Protein AF-0000000082428316 (afdb_homodimer)

Solvent-accessible surface area (backbone atoms only — not comparable to full-atom values): 15654 Å² total; per-residue (Å²): 113,66,74,64,50,52,66,64,63,60,70,62,64,69,67,60,74,70,61,58,66,70,67,49,53,67,68,61,50,40,54,57,51,67,74,40,45,42,55,60,52,31,46,46,50,27,50,50,19,48,50,50,25,50,52,57,46,36,68,86,72,33,32,33,29,35,69,80,59,86,64,95,40,93,56,48,22,61,40,62,67,62,41,59,70,68,49,51,47,53,35,36,36,36,39,54,78,91,60,89,78,82,77,74,90,76,80,80,89,58,60,64,44,79,40,71,57,83,75,67,88,62,56,76,68,84,67,66,81,110,113,68,74,66,50,52,67,69,64,58,76,65,65,70,68,59,74,69,60,57,66,68,65,48,54,67,69,60,50,40,54,56,49,67,73,40,45,42,55,59,52,32,47,47,49,26,50,51,19,49,49,51,26,50,52,57,46,36,70,87,72,34,32,32,29,36,70,80,58,84,64,94,42,93,55,50,22,62,39,61,67,60,38,58,70,69,49,53,47,55,34,38,36,35,40,55,78,90,61,89,78,81,78,76,90,77,80,80,92,57,60,63,45,77,40,71,57,84,76,67,87,61,57,76,67,85,65,66,80,112

Sequence (260 aa):
MELEEERKRGKLRRKPCSAAISNLDDGTLMHIFSFLSPIPDRYNTALVCDRWRYLACHPRLWLRVDRSLKESEAGVFPNIDSAVAAARPGDTILIAAGGMHLASNIQIKKPLCLIGGAHWNYCPPANWQTMELEEERKRGKLRRKPCSAAISNLDDGTLMHIFSFLSPIPDRYNTALVCDRWRYLACHPRLWLRVDRSLKESEAGVFPNIDSAVAAARPGDTILIAAGGMHLASNIQIKKPLCLIGGAHWNYCPPANWQT

Organism: Cannabis sativa (NCBI:txid3483)

Nearest PDB structures (foldseek):
  3vsv-assembly1_C  TM=5.496E-01  e=2.507E+00  Thermoanaerobacterium saccharolyticum JW/SL-YS485
  3vsv-assembly1_C  TM=5.499E-01  e=2.661E+00  Thermoanaerobacterium saccharolyticum JW/SL-YS485

InterPro domains:
  IPR001810 F-box domain [PF12937] (29-67)
  IPR011050 Pectin lyase fold/virulence factor [SSF51126] (73-116)
  IPR036047 F-box-like domain superfamily [SSF81383] (8-68)
  IPR045140 SHC SH2 domain-binding protein 1-like [PTHR14695] (55-117)

pLDDT: mean 78.02, std 21.0, range [28.39, 96.44]

Radius of gyration: 25.33 Å; Cα contacts (8 Å, |Δi|>4): 299; chains: 2; bounding box: 59×75×46 Å

Secondary structure (DSSP, 8-state):
-HHHHHHHHH------HHHHHHTS-HHHHHHHHTTS-IIIIIHHHHHHHHHHHHHHT-GGGSEEE-TT--S--TTEESSHHHHHHHPPTT-EEEE-SSS-----S----S--EEEETT-------SGGG-/-HHHHHHHHH------HHHHHHTS-HHHHHHHHTTS-IIIIIHHHHHHHHHHHHHHT-GGGSEEE-TT--S--TTEESSHHHHHHHPPTT-EEEE-SSS-----S----S--EEEESS-------SGGG-

Foldseek 3Di:
DVVVVVVVVPPPVPPPPVVVLVPDDPVVNVVVLVPDDVPPGNVVVVVVVVVVLPVVQFCVQAAEADLVDPDDDVRYHNAPQVNLVPDDAPHEYEYEPDDDHDDDPRDRPHHYHYDYDPPGPDSDPPPPVD/DVVVVCVVVPCPVPPPPVVVLVPDDPVVNVVVLVPDDVPPGNVVVVVVVVVVLPVVQFCVQAAEADLVDPDDDVRYHNAPQVNLVPDDAPHEYEYEPDDDHDDDPRDRPHHYHYDYDPPGPDSDPPPPVD

Structure (mmCIF, N/CA/C/O backbone):
data_AF-0000000082428316-model_v1
#
loop_
_entity.id
_entity.type
_entity.pdbx_description
1 polymer 'F-box domain-containing protein'
#
loop_
_atom_site.group_PDB
_atom_site.id
_atom_site.type_symbol
_atom_site.label_atom_id
_atom_site.label_alt_id
_atom_site.label_comp_id
_atom_site.label_asym_id
_atom_site.label_entity_id
_atom_site.label_seq_id
_atom_site.pdbx_PDB_ins_code
_atom_site.Cartn_x
_atom_site.Cartn_y
_atom_site.Cartn_z
_atom_site.occupancy
_atom_site.B_iso_or_equiv
_atom_site.auth_seq_id
_atom_site.auth_comp_id
_atom_site.auth_asym_id
_atom_site.auth_atom_id
_atom_site.pdbx_PDB_model_num
ATOM 1 N N . MET A 1 1 ? 37.656 -24.953 17.75 1 44.38 1 MET A N 1
ATOM 2 C CA . MET A 1 1 ? 37.188 -23.828 18.562 1 44.38 1 MET A CA 1
ATOM 3 C C . MET A 1 1 ? 37.219 -22.531 17.75 1 44.38 1 MET A C 1
ATOM 5 O O . MET A 1 1 ? 36.406 -21.641 17.984 1 44.38 1 MET A O 1
ATOM 9 N N . GLU A 1 2 ? 38.312 -22.344 17.047 1 46.31 2 GLU A N 1
ATOM 10 C CA . GLU A 1 2 ? 38.5 -21.109 16.312 1 46.31 2 GLU A CA 1
ATOM 11 C C . GLU A 1 2 ? 37.5 -20.984 15.164 1 46.31 2 GLU A C 1
ATOM 13 O O . GLU A 1 2 ? 37.031 -19.891 14.867 1 46.31 2 GLU A O 1
ATOM 18 N N . LEU A 1 3 ? 37.406 -22.062 14.211 1 46.25 3 LEU A N 1
ATOM 19 C CA . LEU A 1 3 ? 36.469 -22.047 13.086 1 46.25 3 LEU A CA 1
ATOM 20 C C . LEU A 1 3 ? 35.062 -21.797 13.547 1 46.25 3 LEU A C 1
ATOM 22 O O . LEU A 1 3 ? 34.219 -21.281 12.789 1 46.25 3 LEU A O 1
ATOM 26 N N . GLU A 1 4 ? 34.594 -22.422 14.703 1 44.12 4 GLU A N 1
ATOM 27 C CA . GLU A 1 4 ? 33.281 -22.172 15.227 1 44.12 4 GLU A CA 1
ATOM 28 C C . GLU A 1 4 ? 33.062 -20.688 15.516 1 44.12 4 GLU A C 1
ATOM 30 O O . GLU A 1 4 ? 31.922 -20.203 15.523 1 44.12 4 GLU A O 1
ATOM 35 N N . GLU A 1 5 ? 34.094 -20.031 16.125 1 40.75 5 GLU A N 1
ATOM 36 C CA . GLU A 1 5 ? 33.969 -18.625 16.5 1 40.75 5 GLU A CA 1
ATOM 37 C C . GLU A 1 5 ? 33.781 -17.75 15.273 1 40.75 5 GLU A C 1
ATOM 39 O O . GLU A 1 5 ? 33.125 -16.703 15.359 1 40.75 5 GLU A O 1
ATOM 44 N N . GLU A 1 6 ? 34.531 -17.984 14.141 1 39.81 6 GLU A N 1
ATOM 45 C CA . GLU A 1 6 ? 34.406 -17.125 12.977 1 39.81 6 GLU A CA 1
ATOM 46 C C . GLU A 1 6 ? 33 -17.172 12.398 1 39.81 6 GLU A C 1
ATOM 48 O O . GLU A 1 6 ? 32.594 -16.281 11.648 1 39.81 6 GLU A O 1
ATOM 53 N N . ARG A 1 7 ? 32.25 -18.391 12.289 1 32.84 7 ARG A N 1
ATOM 54 C CA . ARG A 1 7 ? 30.891 -18.422 11.789 1 32.84 7 ARG A CA 1
ATOM 55 C C . ARG A 1 7 ? 29.969 -17.578 12.648 1 32.84 7 ARG A C 1
ATOM 57 O O . ARG A 1 7 ? 28.797 -17.359 12.312 1 32.84 7 ARG A O 1
ATOM 64 N N . LYS A 1 8 ? 30.219 -17.453 13.969 1 36.78 8 LYS A N 1
ATOM 65 C CA . LYS A 1 8 ? 29.406 -16.578 14.82 1 36.78 8 LYS A CA 1
ATOM 66 C C . LYS A 1 8 ? 29.609 -15.117 14.461 1 36.78 8 LYS A C 1
ATOM 68 O O . LYS A 1 8 ? 28.75 -14.273 14.766 1 36.78 8 LYS A O 1
ATOM 73 N N . ARG A 1 9 ? 30.859 -14.672 14.297 1 34.34 9 ARG A N 1
ATOM 74 C CA . ARG A 1 9 ? 31.078 -13.258 14.016 1 34.34 9 ARG A CA 1
ATOM 75 C C . ARG A 1 9 ? 30.547 -12.883 12.641 1 34.34 9 ARG A C 1
ATOM 77 O O . ARG A 1 9 ? 30.578 -11.711 12.258 1 34.34 9 ARG A O 1
ATOM 84 N N . GLY A 1 10 ? 30.797 -13.688 11.648 1 29.97 10 GLY A N 1
ATOM 85 C CA . GLY A 1 10 ? 30.547 -13.352 10.258 1 29.97 10 GLY A CA 1
ATOM 86 C C . GLY A 1 10 ? 29.125 -12.867 10.008 1 29.97 10 GLY A C 1
ATOM 87 O O . GLY A 1 10 ? 28.906 -11.969 9.195 1 29.97 10 GLY A O 1
ATOM 88 N N . LYS A 1 11 ? 28.109 -13.773 10.07 1 33.81 11 LYS A N 1
ATOM 89 C CA . LYS A 1 11 ? 26.797 -13.414 9.547 1 33.81 11 LYS A CA 1
ATOM 90 C C . LYS A 1 11 ? 26.141 -12.336 10.406 1 33.81 11 LYS A C 1
ATOM 92 O O . LYS A 1 11 ? 25.391 -12.641 11.336 1 33.81 11 LYS A O 1
ATOM 97 N N . LEU A 1 12 ? 26.875 -11.648 11.156 1 35.53 12 LEU A N 1
ATOM 98 C CA . LEU A 1 12 ? 26.188 -10.469 11.664 1 35.53 12 LEU A CA 1
ATOM 99 C C . LEU A 1 12 ? 25.391 -9.789 10.562 1 35.53 12 LEU A C 1
ATOM 101 O O . LEU A 1 12 ? 25.953 -9.07 9.734 1 35.53 12 LEU A O 1
ATOM 105 N N . ARG A 1 13 ? 24.531 -10.586 9.781 1 34.84 13 ARG A N 1
ATOM 106 C CA . ARG A 1 13 ? 23.562 -10.078 8.828 1 34.84 13 ARG A CA 1
ATOM 107 C C . ARG A 1 13 ? 23.016 -8.719 9.266 1 34.84 13 ARG A C 1
ATOM 109 O O . ARG A 1 13 ? 22.344 -8.609 10.281 1 34.84 13 ARG A O 1
ATOM 116 N N . ARG A 1 14 ? 23.719 -7.707 9.188 1 36.09 14 ARG A N 1
ATOM 117 C CA . ARG A 1 14 ? 23.094 -6.387 9.273 1 36.09 14 ARG A CA 1
ATOM 118 C C . ARG A 1 14 ? 21.641 -6.441 8.852 1 36.09 14 ARG A C 1
ATOM 120 O O . ARG A 1 14 ? 21.312 -6.887 7.75 1 36.09 14 ARG A O 1
ATOM 127 N N . LYS A 1 15 ? 20.797 -6.824 9.812 1 43.5 15 LYS A N 1
ATOM 128 C CA . LYS A 1 15 ? 19.359 -6.766 9.555 1 43.5 15 LYS A CA 1
ATOM 129 C C . LYS A 1 15 ? 19.031 -5.668 8.555 1 43.5 15 LYS A C 1
ATOM 131 O O . LYS A 1 15 ? 19.422 -4.516 8.734 1 43.5 15 LYS A O 1
ATOM 136 N N . PRO A 1 16 ? 18.797 -6.039 7.359 1 49.75 16 PRO A N 1
ATOM 137 C CA . PRO A 1 16 ? 18.516 -4.984 6.387 1 49.75 16 PRO A CA 1
ATOM 138 C C . PRO A 1 16 ? 17.766 -3.803 7.004 1 49.75 16 PRO A C 1
ATOM 140 O O . PRO A 1 16 ? 17 -3.98 7.953 1 49.75 16 PRO A O 1
ATOM 143 N N . CYS A 1 17 ? 18.375 -2.641 7.062 1 48.97 17 CYS A N 1
ATOM 144 C CA . CYS A 1 17 ? 17.828 -1.356 7.484 1 48.97 17 CYS A CA 1
ATOM 145 C C . CYS A 1 17 ? 16.328 -1.308 7.27 1 48.97 17 CYS A C 1
ATOM 147 O O . CYS A 1 17 ? 15.609 -0.649 8.023 1 48.97 17 CYS A O 1
ATOM 149 N N . SER A 1 18 ? 15.766 -2.004 6.25 1 55.84 18 SER A N 1
ATOM 150 C CA . SER A 1 18 ? 14.352 -1.893 5.895 1 55.84 18 SER A CA 1
ATOM 151 C C . SER A 1 18 ? 13.461 -2.504 6.969 1 55.84 18 SER A C 1
ATOM 153 O O . SER A 1 18 ? 12.375 -1.995 7.246 1 55.84 18 SER A O 1
ATOM 155 N N . ALA A 1 19 ? 13.93 -3.607 7.715 1 58.88 19 ALA A N 1
ATOM 156 C CA . ALA A 1 19 ? 13.164 -4.289 8.758 1 58.88 19 ALA A CA 1
ATOM 157 C C . ALA A 1 19 ? 12.969 -3.385 9.969 1 58.88 19 ALA A C 1
ATOM 159 O O . ALA A 1 19 ? 11.938 -3.461 10.648 1 58.88 19 ALA A O 1
ATOM 160 N N . ALA A 1 20 ? 13.797 -2.525 10.156 1 69.38 20 ALA A N 1
ATOM 161 C CA . ALA A 1 20 ? 13.734 -1.712 11.367 1 69.38 20 ALA A CA 1
ATOM 162 C C . ALA A 1 20 ? 12.586 -0.71 11.297 1 69.38 20 ALA A C 1
ATOM 164 O O . ALA A 1 20 ? 11.867 -0.519 12.281 1 69.38 20 ALA A O 1
ATOM 165 N N . ILE A 1 21 ? 12.344 -0.157 10.062 1 77.25 21 ILE A N 1
ATOM 166 C CA . ILE A 1 21 ? 11.305 0.862 9.961 1 77.25 21 ILE A CA 1
ATOM 167 C C . ILE A 1 21 ? 9.93 0.214 10.109 1 77.25 21 ILE A C 1
ATOM 169 O O . ILE A 1 21 ? 8.992 0.834 10.625 1 77.25 21 ILE A O 1
ATOM 173 N N . SER A 1 22 ? 9.93 -1.059 9.758 1 79.75 22 SER A N 1
ATOM 174 C CA . SER A 1 22 ? 8.656 -1.766 9.828 1 79.75 22 SER A CA 1
ATOM 175 C C . SER A 1 22 ? 8.305 -2.139 11.266 1 79.75 22 SER A C 1
ATOM 177 O O . SER A 1 22 ? 7.16 -2.48 11.555 1 79.75 22 SER A O 1
ATOM 179 N N . ASN A 1 23 ? 9.289 -2.068 12.055 1 87.19 23 ASN A N 1
ATOM 180 C CA . ASN A 1 23 ? 9.055 -2.414 13.445 1 87.19 23 ASN A CA 1
ATOM 181 C C . ASN A 1 23 ? 8.617 -1.199 14.266 1 87.19 23 ASN A C 1
ATOM 183 O O . ASN A 1 23 ? 8.258 -1.328 15.43 1 87.19 23 ASN A O 1
ATOM 187 N N . LEU A 1 24 ? 8.609 -0.125 13.695 1 92.56 24 LEU A N 1
ATOM 188 C CA . LEU A 1 24 ? 8.172 1.087 14.383 1 92.56 24 LEU A CA 1
ATOM 189 C C . LEU A 1 24 ? 6.668 1.063 14.633 1 92.56 24 LEU A C 1
ATOM 191 O O . LEU A 1 24 ? 5.914 0.51 13.828 1 92.56 24 LEU A O 1
ATOM 195 N N . ASP A 1 25 ? 6.285 1.667 15.75 1 95.5 25 ASP A N 1
ATOM 196 C CA . ASP A 1 25 ? 4.844 1.797 15.961 1 95.5 25 ASP A CA 1
ATOM 197 C C . ASP A 1 25 ? 4.25 2.85 15.031 1 95.5 25 ASP A C 1
ATOM 199 O O . ASP A 1 25 ? 4.977 3.672 14.469 1 95.5 25 ASP A O 1
ATOM 203 N N . ASP A 1 26 ? 3.045 2.842 14.906 1 95.5 26 ASP A N 1
ATOM 204 C CA . ASP A 1 26 ? 2.34 3.709 13.961 1 95.5 26 ASP A CA 1
ATOM 205 C C . ASP A 1 26 ? 2.572 5.184 14.297 1 95.5 26 ASP A C 1
ATOM 207 O O . ASP A 1 26 ? 2.732 6.008 13.398 1 95.5 26 ASP A O 1
ATOM 211 N N . GLY A 1 27 ? 2.506 5.492 15.555 1 96.25 27 GLY A N 1
ATOM 212 C CA . GLY A 1 27 ? 2.729 6.871 15.961 1 96.25 27 GLY A CA 1
ATOM 213 C C . GLY A 1 27 ? 4.07 7.418 15.516 1 96.25 27 GLY A C 1
ATOM 214 O O . GLY A 1 27 ? 4.145 8.523 14.984 1 96.25 27 GLY A O 1
ATOM 215 N N . THR A 1 28 ? 5.098 6.66 15.766 1 96.44 28 THR A N 1
ATOM 216 C CA . THR A 1 28 ? 6.441 7.062 15.367 1 96.44 28 THR A CA 1
ATOM 217 C C . THR A 1 28 ? 6.547 7.176 13.844 1 96.44 28 THR A C 1
ATOM 219 O O . THR A 1 28 ? 7.113 8.141 13.328 1 96.44 28 THR A O 1
ATOM 222 N N . LEU A 1 29 ? 6.004 6.223 13.133 1 95.5 29 LEU A N 1
ATOM 223 C CA . LEU A 1 29 ? 6.039 6.266 11.672 1 95.5 29 LEU A CA 1
ATOM 224 C C . LEU A 1 29 ? 5.277 7.477 11.148 1 95.5 29 LEU A C 1
ATOM 226 O O . LEU A 1 29 ? 5.734 8.148 10.219 1 95.5 29 LEU A O 1
ATOM 230 N N . MET A 1 30 ? 4.16 7.758 11.727 1 95.06 30 MET A N 1
ATOM 231 C CA . MET A 1 30 ? 3.398 8.938 11.336 1 95.06 30 MET A CA 1
ATOM 232 C C . MET A 1 30 ? 4.199 10.211 11.586 1 95.06 30 MET A C 1
ATOM 234 O O . MET A 1 30 ? 4.152 11.148 10.781 1 95.06 30 MET A O 1
ATOM 238 N N . HIS A 1 31 ? 4.863 10.195 12.734 1 95.62 31 HIS A N 1
ATOM 239 C CA . HIS A 1 31 ? 5.719 11.336 13.031 1 95.62 31 HIS A CA 1
ATOM 240 C C . HIS A 1 31 ? 6.785 11.523 11.961 1 95.62 31 HIS A C 1
ATOM 242 O O . HIS A 1 31 ? 7.02 12.641 11.5 1 95.62 31 HIS A O 1
ATOM 248 N N . ILE A 1 32 ? 7.344 10.5 11.562 1 95.94 32 ILE A N 1
ATOM 249 C CA . ILE A 1 32 ? 8.32 10.57 10.477 1 95.94 32 ILE A CA 1
ATOM 250 C C . ILE A 1 32 ? 7.656 11.094 9.211 1 95.94 32 ILE A C 1
ATOM 252 O O . ILE A 1 32 ? 8.188 11.977 8.539 1 95.94 32 ILE A O 1
ATOM 256 N N . PHE A 1 33 ? 6.488 10.641 8.867 1 95.69 33 PHE A N 1
ATOM 257 C CA . PHE A 1 33 ? 5.785 11.062 7.66 1 95.69 33 PHE A CA 1
ATOM 258 C C . PHE A 1 33 ? 5.422 12.539 7.727 1 95.69 33 PHE A C 1
ATOM 260 O O . PHE A 1 33 ? 5.332 13.203 6.691 1 95.69 33 PHE A O 1
ATOM 267 N N . SER A 1 34 ? 5.262 13.039 8.93 1 94.94 34 SER A N 1
ATOM 268 C CA . SER A 1 34 ? 4.875 14.438 9.086 1 94.94 34 SER A CA 1
ATOM 269 C C . SER A 1 34 ? 5.984 15.375 8.617 1 94.94 34 SER A C 1
ATOM 271 O O . SER A 1 34 ? 5.742 16.547 8.367 1 94.94 34 SER A O 1
ATOM 273 N N . PHE A 1 35 ? 7.258 14.828 8.445 1 95.12 35 PHE A N 1
ATOM 274 C CA . PHE A 1 35 ? 8.375 15.641 7.98 1 95.12 35 PHE A CA 1
ATOM 275 C C . PHE A 1 35 ? 8.484 15.594 6.461 1 95.12 35 PHE A C 1
ATOM 277 O O . PHE A 1 35 ? 9.258 16.344 5.867 1 95.12 35 PHE A O 1
ATOM 284 N N . LEU A 1 36 ? 7.738 14.75 5.855 1 95.75 36 LEU A N 1
ATOM 285 C CA . LEU A 1 36 ? 7.77 14.656 4.402 1 95.75 36 LEU A CA 1
ATOM 286 C C . LEU A 1 36 ? 6.82 15.672 3.773 1 95.75 36 LEU A C 1
ATOM 288 O O . LEU A 1 36 ? 5.723 15.906 4.289 1 95.75 36 LEU A O 1
ATOM 292 N N . SER A 1 37 ? 7.266 16.203 2.705 1 96 37 SER A N 1
ATOM 293 C CA . SER A 1 37 ? 6.332 17.031 1.955 1 96 37 SER A CA 1
ATOM 294 C C . SER A 1 37 ? 5.141 16.219 1.461 1 96 37 SER A C 1
ATOM 296 O O . SER A 1 37 ? 5.297 15.086 1.019 1 96 37 SER A O 1
ATOM 298 N N . PRO A 1 38 ? 3.953 16.797 1.587 1 95.31 38 PRO A N 1
ATOM 299 C CA . PRO A 1 38 ? 2.795 16.062 1.075 1 95.31 38 PRO A CA 1
ATOM 300 C C . PRO A 1 38 ? 2.947 15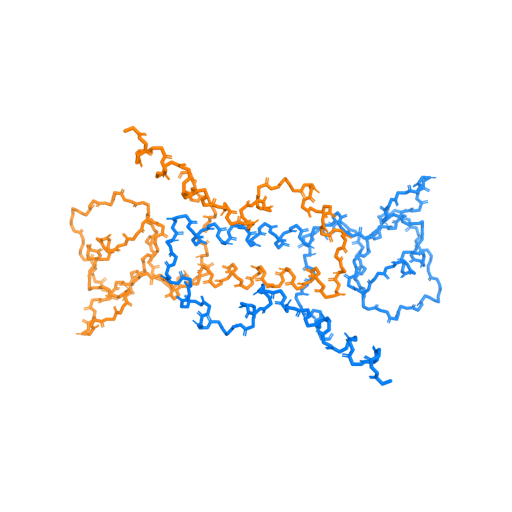.664 -0.393 1 95.31 38 PRO A C 1
ATOM 302 O O . PRO A 1 38 ? 2.752 14.492 -0.745 1 95.31 38 PRO A O 1
ATOM 305 N N . ILE A 1 39 ? 3.275 16.703 -1.168 1 93.44 39 ILE A N 1
ATOM 306 C CA . ILE A 1 39 ? 3.74 16.422 -2.523 1 93.44 39 ILE A CA 1
ATOM 307 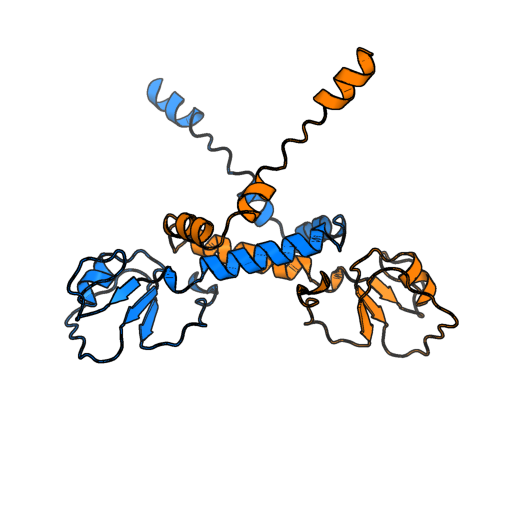C C . ILE A 1 39 ? 5.164 16.953 -2.697 1 93.44 39 ILE A C 1
ATOM 309 O O . ILE A 1 39 ? 5.445 18.109 -2.381 1 93.44 39 ILE A O 1
ATOM 313 N N . PRO A 1 40 ? 6.035 16.109 -3.156 1 93.75 40 PRO A N 1
ATOM 314 C CA . PRO A 1 40 ? 5.848 14.797 -3.785 1 93.75 40 PRO A CA 1
ATOM 315 C C . PRO A 1 40 ? 6.109 13.641 -2.824 1 93.75 40 PRO A C 1
ATOM 317 O O . PRO A 1 40 ? 5.703 12.508 -3.09 1 93.75 40 PRO A O 1
ATOM 320 N N . ASP A 1 41 ? 6.695 13.945 -1.765 1 94.12 41 ASP A N 1
ATOM 321 C CA . ASP A 1 41 ? 7.348 12.859 -1.036 1 94.12 41 ASP A CA 1
ATOM 322 C C . ASP A 1 41 ? 6.316 11.914 -0.427 1 94.12 41 ASP A C 1
ATOM 324 O O . ASP A 1 41 ? 6.383 10.703 -0.629 1 94.12 41 ASP A O 1
ATOM 328 N N . ARG A 1 42 ? 5.367 12.43 0.289 1 95.44 42 ARG A N 1
ATOM 329 C CA . ARG A 1 42 ? 4.387 11.578 0.954 1 95.44 42 ARG A CA 1
ATOM 330 C C . ARG A 1 42 ? 3.457 10.922 -0.06 1 95.44 42 ARG A C 1
ATOM 332 O O . ARG A 1 42 ? 3.109 9.742 0.082 1 95.44 42 ARG A O 1
ATOM 339 N N . TYR A 1 43 ? 3.186 11.758 -1.004 1 92.25 43 TYR A N 1
ATOM 340 C CA . TYR A 1 43 ? 2.369 11.234 -2.096 1 92.25 43 TYR A CA 1
ATOM 341 C C . TYR A 1 43 ? 3.064 10.07 -2.787 1 92.25 43 TYR A C 1
ATOM 343 O O . TYR A 1 43 ? 2.453 9.023 -3.02 1 92.25 43 TYR A O 1
ATOM 351 N N . ASN A 1 44 ? 4.262 10.227 -3.059 1 92.69 44 ASN A N 1
ATOM 352 C CA . ASN A 1 44 ? 5.016 9.18 -3.74 1 92.69 44 ASN A CA 1
ATOM 353 C C . ASN A 1 44 ? 5.145 7.93 -2.879 1 92.69 44 ASN A C 1
ATOM 355 O O . ASN A 1 44 ? 5.105 6.809 -3.391 1 92.69 44 ASN A O 1
ATOM 359 N N . THR A 1 45 ? 5.324 8.109 -1.646 1 93.44 45 THR A N 1
ATOM 360 C CA . THR A 1 45 ? 5.387 6.965 -0.746 1 93.44 45 THR A CA 1
ATOM 361 C C . THR A 1 45 ? 4.102 6.145 -0.828 1 93.44 45 THR A C 1
ATOM 363 O O . THR A 1 45 ? 4.148 4.918 -0.955 1 93.44 45 THR A O 1
ATOM 366 N N . ALA A 1 46 ? 2.996 6.82 -0.825 1 93.81 46 ALA A N 1
ATOM 367 C CA . ALA A 1 46 ? 1.705 6.145 -0.914 1 93.81 46 ALA A CA 1
ATOM 368 C C . ALA A 1 46 ? 1.539 5.453 -2.264 1 93.81 46 ALA A C 1
ATOM 370 O O . ALA A 1 46 ? 1.079 4.312 -2.332 1 93.81 46 ALA A O 1
ATOM 371 N N . LEU A 1 47 ? 1.993 6.145 -3.242 1 92.94 47 LEU A N 1
ATOM 372 C CA . LEU A 1 47 ? 1.853 5.617 -4.594 1 92.94 47 LEU A CA 1
ATOM 373 C C . LEU A 1 47 ? 2.717 4.375 -4.785 1 92.94 47 LEU A C 1
ATOM 375 O O . LEU A 1 47 ? 2.262 3.379 -5.355 1 92.94 47 LEU A O 1
ATOM 379 N N . VAL A 1 48 ? 3.861 4.5 -4.371 1 94.62 48 VAL A N 1
ATOM 380 C CA . VAL A 1 48 ? 4.773 3.369 -4.496 1 94.62 48 VAL A CA 1
ATOM 381 C C . VAL A 1 48 ? 4.242 2.184 -3.693 1 94.62 48 VAL A C 1
ATOM 383 O O . VAL A 1 48 ? 4.215 1.054 -4.188 1 94.62 48 VAL A O 1
ATOM 386 N N . CYS A 1 49 ? 3.838 2.426 -2.457 1 93.88 49 CYS A N 1
ATOM 387 C CA . CYS A 1 49 ? 3.322 1.346 -1.623 1 93.88 49 CYS A CA 1
ATOM 388 C C . CYS A 1 49 ? 2.064 0.738 -2.232 1 93.88 49 CYS A C 1
ATOM 390 O O . CYS A 1 49 ? 1.852 -0.473 -2.148 1 93.88 49 CYS A O 1
ATOM 392 N N . ASP A 1 50 ? 1.285 1.54 -2.836 1 94.19 50 ASP A N 1
ATOM 393 C CA . ASP A 1 50 ? 0.106 1.03 -3.531 1 94.19 50 ASP A CA 1
ATOM 394 C C . ASP A 1 50 ? 0.502 0.085 -4.664 1 94.19 50 ASP A C 1
ATOM 396 O O . ASP A 1 50 ? -0.045 -1.014 -4.781 1 94.19 50 ASP A O 1
ATOM 400 N N . ARG A 1 51 ? 1.41 0.512 -5.414 1 94.12 51 ARG A N 1
ATOM 401 C CA . ARG A 1 51 ? 1.867 -0.272 -6.559 1 94.12 51 ARG A CA 1
ATOM 402 C C . ARG A 1 51 ? 2.506 -1.58 -6.105 1 94.12 51 ARG A C 1
ATOM 404 O O . ARG A 1 51 ? 2.215 -2.643 -6.652 1 94.12 51 ARG A O 1
ATOM 411 N N . TRP A 1 52 ? 3.373 -1.487 -5.129 1 95.12 52 TRP A N 1
ATOM 412 C CA . TRP A 1 52 ? 4.059 -2.676 -4.629 1 95.12 52 TRP A CA 1
ATOM 413 C C . TRP A 1 52 ? 3.061 -3.672 -4.043 1 95.12 52 TRP A C 1
ATOM 415 O O . TRP A 1 52 ? 3.172 -4.879 -4.273 1 95.12 52 TRP A O 1
ATOM 425 N N . ARG A 1 53 ? 2.186 -3.178 -3.314 1 93.94 53 ARG A N 1
ATOM 426 C CA . ARG A 1 53 ? 1.162 -4.059 -2.76 1 93.94 53 ARG A CA 1
ATOM 427 C C . ARG A 1 53 ? 0.362 -4.734 -3.867 1 93.94 53 ARG A C 1
ATOM 429 O O . ARG A 1 53 ? 0.121 -5.945 -3.814 1 93.94 53 ARG A O 1
ATOM 436 N N . TYR A 1 54 ? -0.023 -3.98 -4.832 1 94 54 TYR A N 1
ATOM 437 C CA . TYR A 1 54 ? -0.786 -4.492 -5.969 1 94 54 TYR A CA 1
ATOM 438 C C . TYR A 1 54 ? -0.024 -5.602 -6.684 1 94 54 TYR A C 1
ATOM 440 O O . TYR A 1 54 ? -0.57 -6.676 -6.934 1 94 54 TYR A O 1
ATOM 448 N N . LEU A 1 55 ? 1.206 -5.332 -6.953 1 95.19 55 LEU A N 1
ATOM 449 C CA . LEU A 1 55 ? 1.996 -6.266 -7.746 1 95.19 55 LEU A CA 1
ATOM 450 C C . LEU A 1 55 ? 2.369 -7.496 -6.926 1 95.19 55 LEU A C 1
ATOM 452 O O . LEU A 1 55 ? 2.463 -8.602 -7.461 1 95.19 55 LEU A O 1
ATOM 456 N N . ALA A 1 56 ? 2.576 -7.316 -5.633 1 95.12 56 ALA A N 1
ATOM 457 C CA . ALA A 1 56 ? 2.895 -8.445 -4.754 1 95.12 56 ALA A CA 1
ATOM 458 C C . ALA A 1 56 ? 1.72 -9.414 -4.66 1 95.12 56 ALA A C 1
ATOM 460 O O . ALA A 1 56 ? 1.904 -10.594 -4.363 1 95.12 56 ALA A O 1
ATOM 461 N N . CYS A 1 57 ? 0.578 -8.93 -4.965 1 94.12 57 CYS A N 1
ATOM 462 C CA . CYS A 1 57 ? -0.624 -9.75 -4.848 1 94.12 57 CYS A CA 1
ATOM 463 C C . CYS A 1 57 ? -1.178 -10.102 -6.223 1 94.12 57 CYS A C 1
ATOM 465 O O . CYS A 1 57 ? -2.287 -10.633 -6.332 1 94.12 57 CYS A O 1
ATOM 467 N N . HIS A 1 58 ? -0.507 -9.844 -7.188 1 93.75 58 HIS A N 1
ATOM 468 C CA . HIS A 1 58 ? -1.025 -9.984 -8.547 1 93.75 58 HIS A CA 1
ATOM 469 C C . HIS A 1 58 ? -1.265 -11.445 -8.898 1 93.75 58 HIS A C 1
ATOM 471 O O . HIS A 1 58 ? -0.428 -12.305 -8.602 1 93.75 58 HIS A O 1
ATOM 477 N N . PRO A 1 59 ? -2.281 -11.766 -9.672 1 93.06 59 PRO A N 1
ATOM 478 C CA . PRO A 1 59 ? -2.648 -13.141 -10.008 1 93.06 59 PRO A CA 1
ATOM 479 C C . PRO A 1 59 ? -1.623 -13.828 -10.906 1 93.06 59 PRO A C 1
ATOM 481 O O . PRO A 1 59 ? -1.586 -15.055 -10.984 1 93.06 59 PRO A O 1
ATOM 484 N N . ARG A 1 60 ? -0.874 -13.023 -11.547 1 92.62 60 ARG A N 1
ATOM 485 C CA . ARG A 1 60 ? 0.165 -13.602 -12.391 1 92.62 60 ARG A CA 1
ATOM 486 C C . ARG A 1 60 ? 1.17 -14.391 -11.555 1 92.62 60 ARG A C 1
ATOM 488 O O . ARG A 1 60 ? 1.92 -15.211 -12.086 1 92.62 60 ARG A O 1
ATOM 495 N N . LEU A 1 61 ? 1.133 -14.164 -10.297 1 94.38 61 LEU A N 1
ATOM 496 C CA . LEU A 1 61 ? 2.053 -14.867 -9.414 1 94.38 61 LEU A CA 1
ATOM 497 C C . LEU A 1 61 ? 1.416 -16.141 -8.859 1 94.38 61 LEU A C 1
ATOM 499 O O . LEU A 1 61 ? 2.068 -16.906 -8.156 1 94.38 61 LEU A O 1
ATOM 503 N N . TRP A 1 62 ? 0.231 -16.375 -9.203 1 93.56 62 TRP A N 1
ATOM 504 C CA . TRP A 1 62 ? -0.458 -17.578 -8.742 1 93.56 62 TRP A CA 1
ATOM 505 C C . TRP A 1 62 ? -0.051 -18.797 -9.57 1 93.56 62 TRP A C 1
ATOM 507 O O . TRP A 1 62 ? 0.341 -18.656 -10.727 1 93.56 62 TRP A O 1
ATOM 517 N N . LEU A 1 63 ? -0.186 -19.891 -8.938 1 94.06 63 LEU A N 1
ATOM 518 C CA . LEU A 1 63 ? -0.105 -21.156 -9.664 1 94.06 63 LEU A CA 1
ATOM 519 C C . LEU A 1 63 ? -1.428 -21.469 -10.359 1 94.06 63 LEU A C 1
ATOM 521 O O . LEU A 1 63 ? -2.48 -20.984 -9.945 1 94.06 63 LEU A O 1
ATOM 525 N N . ARG A 1 64 ? -1.283 -22.281 -11.461 1 92.44 64 ARG A N 1
ATOM 526 C CA . ARG A 1 64 ? -2.488 -22.609 -12.219 1 92.44 64 ARG A CA 1
ATOM 527 C C . ARG A 1 64 ? -2.555 -24.109 -12.516 1 92.44 64 ARG A C 1
ATOM 529 O O . ARG A 1 64 ? -1.527 -24.75 -12.758 1 92.44 64 ARG A O 1
ATOM 536 N N . VAL A 1 65 ? -3.727 -24.609 -12.422 1 91.69 65 VAL A N 1
ATOM 537 C CA . VAL A 1 65 ? -3.994 -25.969 -12.859 1 91.69 65 VAL A CA 1
ATOM 538 C C . VAL A 1 65 ? -4.758 -25.953 -14.18 1 91.69 65 VAL A C 1
ATOM 540 O O . VAL A 1 65 ? -5.859 -25.406 -14.266 1 91.69 65 VAL A O 1
ATOM 543 N N . ASP A 1 66 ? -4.094 -26.438 -15.125 1 88.56 66 ASP A N 1
ATOM 544 C CA . ASP A 1 66 ? -4.68 -26.516 -16.453 1 88.56 66 ASP A CA 1
ATOM 545 C C . ASP A 1 66 ? -4.449 -27.891 -17.078 1 88.56 66 ASP A C 1
ATOM 547 O O . ASP A 1 66 ? -3.336 -28.203 -17.516 1 88.56 66 ASP A O 1
ATOM 551 N N . ARG A 1 67 ? -5.492 -28.594 -17.266 1 83.5 67 ARG A N 1
ATOM 552 C CA . ARG A 1 67 ? -5.414 -29.969 -17.766 1 83.5 67 ARG A CA 1
ATOM 553 C C . ARG A 1 67 ? -5.043 -30 -19.25 1 83.5 67 ARG A C 1
ATOM 555 O O . ARG A 1 67 ? -4.547 -31 -19.75 1 83.5 67 ARG A O 1
ATOM 562 N N . SER A 1 68 ? -5.41 -28.906 -19.875 1 79.06 68 SER A N 1
ATOM 563 C CA . SER A 1 68 ? -5.164 -28.875 -21.312 1 79.06 68 SER A CA 1
ATOM 564 C C . SER A 1 68 ? -3.711 -28.531 -21.609 1 79.06 68 SER A C 1
ATOM 566 O O . SER A 1 68 ? -3.326 -28.406 -22.781 1 79.06 68 SER A O 1
ATOM 568 N N . LEU A 1 69 ? -3.014 -28.406 -20.562 1 71.94 69 LEU A N 1
ATOM 569 C CA . LEU A 1 69 ? -1.621 -27.984 -20.703 1 71.94 69 LEU A CA 1
ATOM 570 C C . LEU A 1 69 ? -0.847 -28.969 -21.578 1 71.94 69 LEU A C 1
ATOM 572 O O . LEU A 1 69 ? -0.84 -30.172 -21.312 1 71.94 69 LEU A O 1
ATOM 576 N N . LYS A 1 70 ? -0.458 -28.562 -22.766 1 69.06 70 LYS A N 1
ATOM 577 C CA . LYS A 1 70 ? 0.344 -29.406 -23.656 1 69.06 70 LYS A CA 1
ATOM 578 C C . LYS A 1 70 ? 1.836 -29.203 -23.406 1 69.06 70 LYS A C 1
ATOM 580 O O . LYS A 1 70 ? 2.627 -30.141 -23.531 1 69.06 70 LYS A O 1
ATOM 585 N N . GLU A 1 71 ? 2.162 -27.891 -23.047 1 71.25 71 GLU A N 1
ATOM 586 C CA . GLU A 1 71 ? 3.564 -27.562 -22.797 1 71.25 71 GLU A CA 1
ATOM 587 C C . GLU A 1 71 ? 3.77 -27.031 -21.375 1 71.25 71 GLU A C 1
ATOM 589 O O . GLU A 1 71 ? 2.871 -26.406 -20.812 1 71.25 71 GLU A O 1
ATOM 594 N N . SER A 1 72 ? 4.918 -27.5 -20.812 1 71.5 72 SER A N 1
ATOM 595 C CA . SER A 1 72 ? 5.266 -27.094 -19.453 1 71.5 72 SER A CA 1
ATOM 596 C C . SER A 1 72 ? 5.457 -25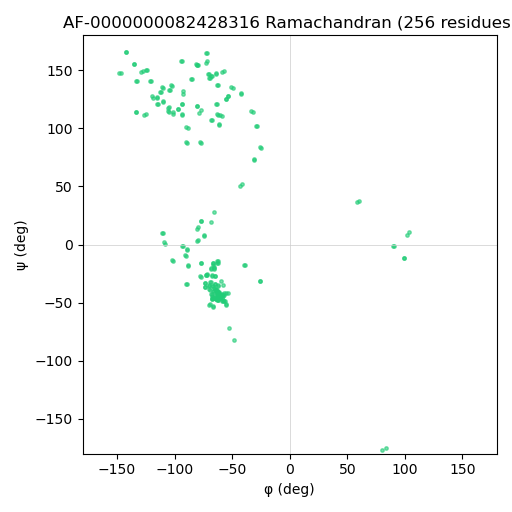.578 -19.344 1 71.5 72 SER A C 1
ATOM 598 O O . SER A 1 72 ? 6.184 -24.984 -20.141 1 71.5 72 SER A O 1
ATOM 600 N N . GLU A 1 73 ? 4.551 -24.906 -18.844 1 83.62 73 GLU A N 1
ATOM 601 C CA . GLU A 1 73 ? 4.688 -23.484 -18.484 1 83.62 73 GLU A CA 1
ATOM 602 C C . GLU A 1 73 ? 4.895 -23.312 -16.984 1 83.62 73 GLU A C 1
ATOM 604 O O . GLU A 1 73 ? 4.281 -24.016 -16.188 1 83.62 73 GLU A O 1
ATOM 609 N N . ALA A 1 74 ? 5.859 -22.406 -16.75 1 86.12 74 ALA A N 1
ATOM 610 C CA . ALA A 1 74 ? 6.156 -22.172 -15.336 1 86.12 74 ALA A CA 1
ATOM 611 C C . ALA A 1 74 ? 4.895 -21.781 -14.57 1 86.12 74 ALA A C 1
ATOM 613 O O . ALA A 1 74 ? 4.121 -20.938 -15.031 1 86.12 74 ALA A O 1
ATOM 614 N N . GLY A 1 75 ? 4.66 -22.531 -13.547 1 92.56 75 GLY A N 1
ATOM 615 C CA . GLY A 1 75 ? 3.561 -22.172 -12.672 1 92.56 75 GLY A CA 1
ATOM 616 C C . GLY A 1 75 ? 2.242 -22.797 -13.078 1 92.56 75 GLY A C 1
ATOM 617 O O . GLY A 1 75 ? 1.215 -22.562 -12.438 1 92.56 75 GLY A O 1
ATOM 618 N N . VAL A 1 76 ? 2.297 -23.594 -14.242 1 93.12 76 VAL A N 1
ATOM 619 C CA . VAL A 1 76 ? 1.079 -24.266 -14.688 1 93.12 76 VAL A CA 1
ATOM 620 C C . VAL A 1 76 ? 1.233 -25.766 -14.523 1 93.12 76 VAL A C 1
ATOM 622 O O . VAL A 1 76 ? 2.227 -26.359 -14.977 1 93.12 76 VAL A O 1
ATOM 625 N N . PHE A 1 77 ? 0.243 -26.391 -13.922 1 91.88 77 PHE A N 1
ATOM 626 C CA . PHE A 1 77 ? 0.301 -27.812 -13.609 1 91.88 77 PHE A CA 1
ATOM 627 C C . PHE A 1 77 ? -0.895 -28.547 -14.203 1 91.88 77 PHE A C 1
ATOM 629 O O . PHE A 1 77 ? -1.979 -27.969 -14.328 1 91.88 77 PHE A O 1
ATOM 636 N N . PRO A 1 78 ? -0.733 -29.766 -14.531 1 88.81 78 PRO A N 1
ATOM 637 C CA . PRO A 1 78 ? -1.806 -30.5 -15.195 1 88.81 78 PRO A CA 1
ATOM 638 C C . PRO A 1 78 ? -2.904 -30.953 -14.234 1 88.81 78 PRO A C 1
ATOM 640 O O . PRO A 1 78 ? -4.027 -31.234 -14.664 1 88.81 78 PRO A O 1
ATOM 643 N N . ASN A 1 79 ? -2.545 -31.156 -12.961 1 88.19 79 ASN A N 1
ATOM 644 C CA . ASN A 1 79 ? -3.525 -31.562 -11.969 1 88.19 79 ASN A CA 1
ATOM 645 C C . ASN A 1 79 ? -3.27 -30.906 -10.617 1 88.19 79 ASN A C 1
ATOM 647 O O . ASN A 1 79 ? -2.205 -30.312 -10.398 1 88.19 79 ASN A O 1
ATOM 651 N N . ILE A 1 80 ? -4.195 -30.969 -9.773 1 90.31 80 ILE A N 1
ATOM 652 C CA . ILE A 1 80 ? -4.156 -30.297 -8.477 1 90.31 80 ILE A CA 1
ATOM 653 C C . ILE A 1 80 ? -3.012 -30.859 -7.641 1 90.31 80 ILE A C 1
ATOM 655 O O . ILE A 1 80 ? -2.318 -30.125 -6.941 1 90.31 80 ILE A O 1
ATOM 659 N N . ASP A 1 81 ? -2.785 -32.188 -7.684 1 91 81 ASP A N 1
ATOM 660 C CA . ASP A 1 81 ? -1.754 -32.812 -6.879 1 91 81 ASP A CA 1
ATOM 661 C C . ASP A 1 81 ? -0.375 -32.25 -7.176 1 91 81 ASP A C 1
ATOM 663 O O . ASP A 1 81 ? 0.379 -31.906 -6.258 1 91 81 ASP A O 1
ATOM 667 N N . SER A 1 82 ? -0.067 -32.125 -8.453 1 91.25 82 SER A N 1
ATOM 668 C CA . SER A 1 82 ? 1.24 -31.594 -8.844 1 91.25 82 SER A CA 1
ATOM 669 C C . SER A 1 82 ? 1.386 -30.125 -8.453 1 91.25 82 SER A C 1
ATOM 671 O O . SER A 1 82 ? 2.471 -29.688 -8.062 1 91.25 82 SER A O 1
ATOM 673 N N . ALA A 1 83 ? 0.278 -29.406 -8.555 1 93.12 83 ALA A N 1
ATOM 674 C CA . ALA A 1 83 ? 0.305 -28.016 -8.148 1 93.12 83 ALA A CA 1
ATOM 675 C C . ALA A 1 83 ? 0.544 -27.875 -6.648 1 93.12 83 ALA A C 1
ATOM 677 O O . ALA A 1 83 ? 1.367 -27.062 -6.211 1 93.12 83 ALA A O 1
ATOM 678 N N . VAL A 1 84 ? -0.173 -28.672 -5.902 1 94.19 84 VAL A N 1
ATOM 679 C CA . VAL A 1 84 ? -0.049 -28.641 -4.449 1 94.19 84 VAL A CA 1
ATOM 680 C C . VAL A 1 84 ? 1.357 -29.078 -4.039 1 94.19 84 VAL A C 1
ATOM 682 O O . VAL A 1 84 ? 1.957 -28.484 -3.137 1 94.19 84 VAL A O 1
ATOM 685 N N . ALA A 1 85 ? 1.91 -30.031 -4.699 1 93.38 85 ALA A N 1
ATOM 686 C CA . ALA A 1 85 ? 3.25 -30.516 -4.398 1 93.38 85 ALA A CA 1
ATOM 687 C C . ALA A 1 85 ? 4.301 -29.438 -4.652 1 93.38 85 ALA A C 1
ATOM 689 O O . ALA A 1 85 ? 5.277 -29.328 -3.906 1 93.38 85 ALA A O 1
ATOM 690 N N . ALA A 1 86 ? 4.059 -28.641 -5.617 1 94.25 86 ALA A N 1
ATOM 691 C CA . ALA A 1 86 ? 5.027 -27.625 -6.008 1 94.25 86 ALA A CA 1
ATOM 692 C C . ALA A 1 86 ? 4.816 -26.328 -5.223 1 94.25 86 ALA A C 1
ATOM 694 O O . ALA A 1 86 ? 5.703 -25.469 -5.176 1 94.25 86 ALA A O 1
ATOM 695 N N . ALA A 1 87 ? 3.676 -26.203 -4.648 1 96 87 ALA A N 1
ATOM 696 C CA . ALA A 1 87 ? 3.295 -24.938 -4.004 1 96 87 ALA A CA 1
ATOM 697 C C . ALA A 1 87 ? 4.113 -24.703 -2.738 1 96 87 ALA A C 1
ATOM 699 O O . ALA A 1 87 ? 4.461 -25.656 -2.029 1 96 87 ALA A O 1
ATOM 700 N N . ARG A 1 88 ? 4.434 -23.516 -2.525 1 95.62 88 ARG A N 1
ATOM 701 C CA . ARG A 1 88 ? 4.996 -23.047 -1.266 1 95.62 88 ARG A CA 1
ATOM 702 C C . ARG A 1 88 ? 3.904 -22.516 -0.341 1 95.62 88 ARG A C 1
ATOM 704 O O . ARG A 1 88 ? 2.795 -22.219 -0.788 1 95.62 88 ARG A O 1
ATOM 711 N N . PRO A 1 89 ? 4.223 -22.5 0.924 1 95.62 89 PRO A N 1
ATOM 712 C CA . PRO A 1 89 ? 3.236 -21.891 1.819 1 95.62 89 PRO A CA 1
ATOM 713 C C . PRO A 1 89 ? 2.834 -20.484 1.38 1 95.62 89 PRO A C 1
ATOM 715 O O . PRO A 1 89 ? 3.699 -19.641 1.097 1 95.62 89 PRO A O 1
ATOM 718 N N . GLY A 1 90 ? 1.526 -20.266 1.269 1 94.38 90 GLY A N 1
ATOM 719 C CA . GLY A 1 90 ? 1.033 -18.953 0.897 1 94.38 90 GLY A CA 1
ATOM 720 C C . GLY A 1 90 ? 0.672 -18.844 -0.572 1 94.38 90 GLY A C 1
ATOM 721 O O . GLY A 1 90 ? 0.058 -17.859 -0.994 1 94.38 90 GLY A O 1
ATOM 722 N N . ASP A 1 91 ? 1.067 -19.844 -1.351 1 95.5 91 ASP A N 1
ATOM 723 C CA . ASP A 1 91 ? 0.736 -19.797 -2.771 1 95.5 91 ASP A CA 1
ATOM 724 C C . ASP A 1 91 ? -0.775 -19.859 -2.984 1 95.5 91 ASP A C 1
ATOM 726 O O . ASP A 1 91 ? -1.497 -20.469 -2.191 1 95.5 91 ASP A O 1
ATOM 730 N N . THR A 1 92 ? -1.152 -19.188 -4.016 1 93.38 92 THR A N 1
ATOM 731 C CA . THR A 1 92 ? -2.512 -19.344 -4.523 1 93.38 92 THR A CA 1
ATOM 732 C C . THR A 1 92 ? -2.525 -20.188 -5.793 1 93.38 92 THR A C 1
ATOM 734 O O . THR A 1 92 ? -1.7 -20 -6.688 1 93.38 92 THR A O 1
ATOM 737 N N . ILE A 1 93 ? -3.424 -21.125 -5.832 1 93.12 93 ILE A N 1
ATOM 738 C CA . ILE A 1 93 ? -3.568 -21.984 -7 1 93.12 93 ILE A CA 1
ATOM 739 C C . ILE A 1 93 ? -4.922 -21.75 -7.656 1 93.12 93 ILE A C 1
ATOM 741 O O . ILE A 1 93 ? -5.969 -21.922 -7.027 1 93.12 93 ILE A O 1
ATOM 745 N N . LEU A 1 94 ? -4.871 -21.375 -8.82 1 92.12 94 LEU A N 1
ATOM 746 C CA . LEU A 1 94 ? -6.082 -21.156 -9.609 1 92.12 94 LEU A CA 1
ATOM 747 C C . LEU A 1 94 ? -6.441 -22.406 -10.398 1 92.12 94 LEU A C 1
ATOM 749 O O . LEU A 1 94 ? -5.633 -22.906 -11.195 1 92.12 94 LEU A O 1
ATOM 753 N N . ILE A 1 95 ? -7.57 -22.906 -10.164 1 89.94 95 ILE A N 1
ATOM 754 C CA . ILE A 1 95 ? -8.055 -24.062 -10.906 1 89.94 95 ILE A CA 1
ATOM 755 C C . ILE A 1 95 ? -8.898 -23.609 -12.094 1 89.94 95 ILE A C 1
ATOM 757 O O . ILE A 1 95 ? -9.945 -22.984 -11.914 1 89.94 95 ILE A O 1
ATOM 761 N N . ALA A 1 96 ? -8.398 -23.828 -13.234 1 83.44 96 ALA A N 1
ATOM 762 C CA . ALA A 1 96 ? -9.078 -23.406 -14.461 1 83.44 96 ALA A CA 1
ATOM 763 C C . ALA A 1 96 ? -10.461 -24.031 -14.562 1 83.44 96 ALA A C 1
ATOM 765 O O . ALA A 1 96 ? -10.688 -25.141 -14.062 1 83.44 96 ALA A O 1
ATOM 766 N N . ALA A 1 97 ? -11.273 -23.141 -15.227 1 75.44 97 ALA A N 1
ATOM 767 C CA . ALA A 1 97 ? -12.625 -23.641 -15.461 1 75.44 97 ALA A CA 1
ATOM 768 C C . ALA A 1 97 ? -12.625 -24.734 -16.531 1 75.44 97 ALA A C 1
ATOM 770 O O . ALA A 1 97 ? -11.703 -24.812 -17.344 1 75.44 97 ALA A O 1
ATOM 771 N N . GLY A 1 98 ? -13.656 -25.641 -16.594 1 68.12 98 GLY A N 1
ATOM 772 C CA . GLY A 1 98 ? -13.992 -26.469 -17.734 1 68.12 98 GLY A CA 1
ATOM 773 C C . GLY A 1 98 ? -13.531 -27.906 -17.609 1 68.12 98 GLY A C 1
ATOM 774 O O . GLY A 1 98 ? -13.805 -28.734 -18.469 1 68.12 98 GLY A O 1
ATOM 775 N N . GLY A 1 99 ? -13.086 -28.219 -16.516 1 67.44 99 GLY A N 1
ATOM 776 C CA . GLY A 1 99 ? -12.742 -29.625 -16.453 1 67.44 99 GLY A CA 1
ATOM 777 C C . GLY A 1 99 ? -12.953 -30.25 -15.094 1 67.44 99 GLY A C 1
ATOM 778 O O . GLY A 1 99 ? -13.281 -29.547 -14.133 1 67.44 99 GLY A O 1
ATOM 779 N N . MET A 1 100 ? -13.312 -31.531 -15.281 1 71.69 100 MET A N 1
ATOM 780 C CA . MET A 1 100 ? -13.367 -32.281 -14.031 1 71.69 100 MET A CA 1
ATOM 781 C C . MET A 1 100 ? -11.969 -32.469 -13.445 1 71.69 100 MET A C 1
ATOM 783 O O . MET A 1 100 ? -11.055 -32.906 -14.133 1 71.69 100 MET A O 1
ATOM 787 N N . HIS A 1 101 ? -11.664 -31.797 -12.422 1 76.12 101 HIS A N 1
ATOM 788 C CA . HIS A 1 101 ? -10.406 -32 -11.727 1 76.12 101 HIS A CA 1
ATOM 789 C C . HIS A 1 101 ? -10.539 -33.094 -10.656 1 76.12 101 HIS A C 1
ATOM 791 O O . HIS A 1 101 ? -11.375 -32.969 -9.75 1 76.12 101 HIS A O 1
ATOM 797 N N . LEU A 1 102 ? -10.078 -34.25 -11.039 1 71.31 102 LEU A N 1
ATOM 798 C CA . LEU A 1 102 ? -10.141 -35.344 -10.094 1 71.31 102 LEU A CA 1
ATOM 799 C C . LEU A 1 102 ? -9.039 -35.219 -9.047 1 71.31 102 LEU A C 1
ATOM 801 O O . LEU A 1 102 ? -7.883 -34.969 -9.375 1 71.31 102 LEU A O 1
ATOM 805 N N . ALA A 1 103 ? -9.281 -35.031 -7.816 1 72.88 103 ALA A N 1
ATOM 806 C CA . ALA A 1 103 ? -8.32 -35.125 -6.723 1 72.88 103 AL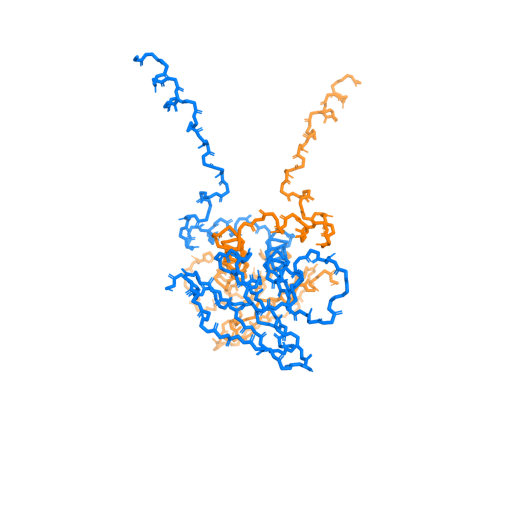A A CA 1
ATOM 807 C C . ALA A 1 103 ? -8.812 -36.062 -5.637 1 72.88 103 ALA A C 1
ATOM 809 O O . ALA A 1 103 ? -9.969 -36 -5.211 1 72.88 103 ALA A O 1
ATOM 810 N N . SER A 1 104 ? -8.047 -37.188 -5.582 1 78.75 104 SER A N 1
ATOM 811 C CA . SER A 1 104 ? -8.391 -38.125 -4.527 1 78.75 104 SER A CA 1
ATOM 812 C C . SER A 1 104 ? -7.312 -38.156 -3.453 1 78.75 104 SER A C 1
ATOM 814 O O . SER A 1 104 ? -6.117 -38.125 -3.762 1 78.75 104 SER A O 1
ATOM 816 N N . ASN A 1 105 ? -7.645 -38.125 -2.285 1 82.19 105 ASN A N 1
ATOM 817 C CA . ASN A 1 105 ? -6.785 -38.312 -1.118 1 82.19 105 ASN A CA 1
ATOM 818 C C . ASN A 1 105 ? -5.676 -37.25 -1.083 1 82.19 105 ASN A C 1
ATOM 820 O O . ASN A 1 105 ? -4.508 -37.594 -0.882 1 82.19 105 ASN A O 1
ATOM 824 N N . ILE A 1 106 ? -5.957 -36.094 -1.457 1 83.56 106 ILE A N 1
ATOM 825 C CA . ILE A 1 106 ? -4.934 -35.062 -1.437 1 83.56 106 ILE A CA 1
ATOM 826 C C . ILE A 1 106 ? -4.777 -34.5 -0.017 1 83.56 106 ILE A C 1
ATOM 828 O O . ILE A 1 106 ? -5.766 -34.156 0.635 1 83.56 106 ILE A O 1
ATOM 832 N N . GLN A 1 107 ? -3.645 -34.625 0.515 1 86 107 GLN A N 1
ATOM 833 C CA . GLN A 1 107 ? -3.336 -34.062 1.822 1 86 107 GLN A CA 1
ATOM 834 C C . GLN A 1 107 ? -2.539 -32.75 1.684 1 86 107 GLN A C 1
ATOM 836 O O . GLN A 1 107 ? -1.424 -32.75 1.158 1 86 107 GLN A O 1
ATOM 841 N N . ILE A 1 108 ? -3.078 -31.688 2.027 1 88.75 108 ILE A N 1
ATOM 842 C CA . ILE A 1 108 ? -2.396 -30.391 2.004 1 88.75 108 ILE A CA 1
ATOM 843 C C . ILE A 1 108 ? -1.852 -30.062 3.393 1 88.75 108 ILE A C 1
ATOM 845 O O . ILE A 1 108 ? -2.619 -29.859 4.336 1 88.75 108 ILE A O 1
ATOM 849 N N . LYS A 1 109 ? -0.565 -29.969 3.498 1 91.81 109 LYS A N 1
ATOM 850 C CA . LYS A 1 109 ? 0.082 -29.828 4.797 1 91.81 109 LYS A CA 1
ATOM 851 C C . LYS A 1 109 ? 0.636 -28.406 4.977 1 91.81 109 LYS A C 1
ATOM 853 O O . LYS A 1 109 ? 1.395 -28.156 5.91 1 91.81 109 LYS A O 1
ATOM 858 N N . LYS A 1 110 ? 0.426 -27.594 3.945 1 92.31 110 LYS A N 1
ATOM 859 C CA . LYS A 1 110 ? 0.855 -26.188 4.012 1 92.31 110 LYS A CA 1
ATOM 860 C C . LYS A 1 110 ? -0.291 -25.25 3.66 1 92.31 110 LYS A C 1
ATOM 862 O O . LYS A 1 110 ? -1.242 -25.641 2.984 1 92.31 110 LYS A O 1
ATOM 867 N N . PRO A 1 111 ? -0.247 -24.047 4.281 1 91.94 111 PRO A N 1
ATOM 868 C CA . PRO A 1 111 ? -1.328 -23.109 3.967 1 91.94 111 PRO A CA 1
ATOM 869 C C . PRO A 1 111 ? -1.329 -22.672 2.502 1 91.94 111 PRO A C 1
ATOM 871 O O . PRO A 1 111 ? -0.321 -22.172 2.002 1 91.94 111 PRO A O 1
ATOM 874 N N . LEU A 1 112 ? -2.408 -22.938 1.853 1 93.88 112 LEU A N 1
ATOM 875 C CA . LEU A 1 112 ? -2.605 -22.562 0.457 1 93.88 112 LEU A CA 1
ATOM 876 C C . LEU A 1 112 ? -3.99 -21.969 0.247 1 93.88 112 LEU A C 1
ATOM 878 O O . LEU A 1 112 ? -4.883 -22.141 1.083 1 93.88 112 LEU A O 1
ATOM 882 N N . CYS A 1 113 ? -4.078 -21.156 -0.788 1 91.75 113 CYS A N 1
ATOM 883 C CA . CYS A 1 113 ? -5.383 -20.688 -1.237 1 91.75 113 CYS A CA 1
ATOM 884 C C . CYS A 1 113 ? -5.754 -21.297 -2.578 1 91.75 113 CYS A C 1
ATOM 886 O O . CYS A 1 113 ? -4.953 -21.297 -3.516 1 91.75 113 CYS A O 1
ATOM 888 N N . LEU A 1 114 ? -6.902 -21.984 -2.664 1 89.88 114 LEU A N 1
ATOM 889 C CA . LEU A 1 114 ? -7.414 -22.531 -3.912 1 89.88 114 LEU A CA 1
ATOM 890 C C . LEU A 1 114 ? -8.586 -21.719 -4.438 1 89.88 114 LEU A C 1
ATOM 892 O O . LEU A 1 114 ? -9.555 -21.469 -3.715 1 89.88 114 LEU A O 1
ATOM 896 N N . ILE A 1 115 ? -8.414 -21.219 -5.461 1 88.25 115 ILE A N 1
ATOM 897 C CA . ILE A 1 115 ? -9.484 -20.406 -6.027 1 88.25 115 ILE A CA 1
ATOM 898 C C . ILE A 1 115 ? -9.992 -21.047 -7.316 1 88.25 115 ILE A C 1
ATOM 900 O O . ILE A 1 115 ? -9.203 -21.469 -8.164 1 88.25 115 ILE A O 1
ATOM 904 N N . GLY A 1 116 ? -11.258 -21.203 -7.258 1 82.19 116 GLY A N 1
ATOM 905 C CA . GLY A 1 116 ? -11.906 -21.641 -8.477 1 82.19 116 GLY A CA 1
ATOM 906 C C . GLY A 1 116 ? -12.406 -20.484 -9.336 1 82.19 116 GLY A C 1
ATOM 907 O O . GLY A 1 116 ? -12.867 -19.469 -8.812 1 82.19 116 GLY A O 1
ATOM 908 N N . GLY A 1 117 ? -12.195 -20.453 -10.43 1 68.12 117 GLY A N 1
ATOM 909 C CA . GLY A 1 117 ? -12.789 -19.484 -11.344 1 68.12 117 GLY A CA 1
ATOM 910 C C . GLY A 1 117 ? -12.102 -18.125 -11.305 1 68.12 117 GLY A C 1
ATOM 911 O O . GLY A 1 117 ? -11.031 -17.984 -10.719 1 68.12 117 GLY A O 1
ATOM 912 N N . ALA A 1 118 ? -12.547 -17.062 -12.031 1 57.53 118 ALA A N 1
ATOM 913 C CA . ALA A 1 118 ? -11.906 -15.797 -12.398 1 57.53 118 ALA A CA 1
ATOM 914 C C . ALA A 1 118 ? -11.953 -14.797 -11.242 1 57.53 118 ALA A C 1
ATOM 916 O O . ALA A 1 118 ? -11.836 -13.594 -11.453 1 57.53 118 ALA A O 1
ATOM 917 N N . HIS A 1 119 ? -12.227 -15.141 -10.078 1 55.09 119 HIS A N 1
ATOM 918 C CA . HIS A 1 119 ? -12.352 -13.984 -9.203 1 55.09 119 HIS A CA 1
ATOM 919 C C . HIS A 1 119 ? -10.984 -13.43 -8.812 1 55.09 119 HIS A C 1
ATOM 921 O O . HIS A 1 119 ? -10.273 -14.039 -8.008 1 55.09 119 HIS A O 1
ATOM 927 N N . TRP A 1 120 ? -10.438 -12.562 -9.602 1 51.88 120 TRP A N 1
ATOM 928 C CA . TRP A 1 120 ? -9.086 -12.016 -9.602 1 51.88 120 TRP A CA 1
ATOM 929 C C . TRP A 1 120 ? -8.867 -11.094 -8.406 1 51.88 120 TRP A C 1
ATOM 931 O O . TRP A 1 120 ? -7.746 -10.945 -7.926 1 51.88 120 TRP A O 1
ATOM 941 N N . ASN A 1 121 ? -9.914 -10.352 -7.984 1 51.09 121 ASN A N 1
ATOM 942 C CA . ASN A 1 121 ? -9.578 -9.156 -7.219 1 51.09 121 ASN A CA 1
ATOM 943 C C . ASN A 1 121 ? -9.133 -9.516 -5.801 1 51.09 121 ASN A C 1
ATOM 945 O O . ASN A 1 121 ? -9.062 -8.641 -4.934 1 51.09 121 ASN A O 1
ATOM 949 N N . TYR A 1 122 ? -8.969 -10.859 -5.531 1 48.5 122 TYR A N 1
ATOM 950 C CA . TYR A 1 122 ? -8.766 -11.188 -4.125 1 48.5 122 TYR A CA 1
ATOM 951 C C . TYR A 1 122 ? -7.289 -11.148 -3.762 1 48.5 122 TYR A C 1
ATOM 953 O O . TYR A 1 122 ? -6.516 -12 -4.207 1 48.5 122 TYR A O 1
ATOM 961 N N . CYS A 1 123 ? -6.719 -9.984 -3.373 1 56.59 123 CYS A N 1
ATOM 962 C CA . CYS A 1 123 ? -5.527 -10.172 -2.555 1 56.59 123 CYS A CA 1
ATOM 963 C C . CYS A 1 123 ? -5.863 -10.891 -1.254 1 56.59 123 CYS A C 1
ATOM 965 O O . CYS A 1 123 ? -6.789 -10.5 -0.543 1 56.59 123 CYS A O 1
ATOM 967 N N . PRO A 1 124 ? -5.41 -12.18 -1.041 1 52.09 124 PRO A N 1
ATOM 968 C CA . PRO A 1 124 ? -5.742 -12.844 0.222 1 52.09 124 PRO A CA 1
ATOM 969 C C . PRO A 1 124 ? -5.598 -11.922 1.43 1 52.09 124 PRO A C 1
ATOM 971 O O . PRO A 1 124 ? -4.73 -11.039 1.438 1 52.09 124 PRO A O 1
ATOM 974 N N . PRO A 1 125 ? -6.668 -11.938 2.209 1 47 125 PRO A N 1
ATOM 975 C CA . PRO A 1 125 ? -6.586 -11.078 3.393 1 47 125 PRO A CA 1
ATOM 976 C C . PRO A 1 125 ? -5.309 -11.305 4.195 1 47 125 PRO A C 1
ATOM 978 O O . PRO A 1 125 ? -4.742 -12.398 4.172 1 47 125 PRO A O 1
ATOM 981 N N . ALA A 1 126 ? -4.66 -10.18 4.613 1 48.44 126 ALA A N 1
ATOM 982 C CA . ALA A 1 126 ? -3.479 -10.109 5.473 1 48.44 126 ALA A CA 1
ATOM 983 C C . ALA A 1 126 ? -3.557 -11.141 6.594 1 48.44 126 ALA A C 1
ATOM 985 O O . ALA A 1 126 ? -2.562 -11.398 7.281 1 48.44 126 ALA A O 1
ATOM 986 N N . ASN A 1 127 ? -4.645 -11.625 6.84 1 43.38 127 ASN A N 1
ATOM 987 C CA . ASN A 1 127 ? -4.742 -12.438 8.047 1 43.38 127 ASN A CA 1
ATOM 988 C C . ASN A 1 127 ? -4.141 -13.828 7.836 1 43.38 127 ASN A C 1
ATOM 990 O O . ASN A 1 127 ? -4.672 -14.82 8.336 1 43.38 127 ASN A O 1
ATOM 994 N N . TRP A 1 128 ? -3.398 -13.992 6.973 1 41.28 128 TRP A N 1
ATOM 995 C CA . TRP A 1 128 ? -2.871 -15.352 6.914 1 41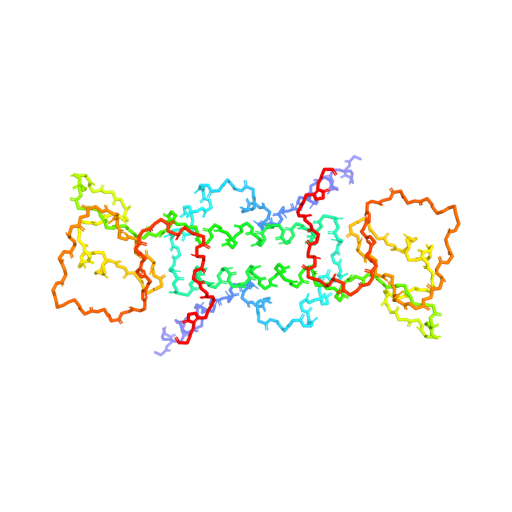.28 128 TRP A CA 1
ATOM 996 C C . TRP A 1 128 ? -2.072 -15.68 8.172 1 41.28 128 TRP A C 1
ATOM 998 O O . TRP A 1 128 ? -1.563 -16.797 8.312 1 41.28 128 TRP A O 1
ATOM 1008 N N . GLN A 1 129 ? -1.756 -14.742 8.906 1 35.69 129 GLN A N 1
ATOM 1009 C CA . GLN A 1 129 ? -0.917 -15.133 10.039 1 35.69 129 GLN A CA 1
ATOM 1010 C C . GLN A 1 129 ? -1.678 -16.047 11 1 35.69 129 GLN A C 1
ATOM 1012 O O . GLN A 1 129 ? -1.076 -16.688 11.859 1 35.69 129 GLN A O 1
ATOM 1017 N N . THR A 1 130 ? -3.002 -16.062 10.945 1 28.52 130 THR A N 1
ATOM 1018 C CA . THR A 1 130 ? -3.502 -16.922 12.016 1 28.52 130 THR A CA 1
ATOM 1019 C C . THR A 1 130 ? -3.383 -18.391 11.633 1 28.52 130 THR A C 1
ATOM 1021 O O . THR A 1 130 ? -3.611 -18.766 10.484 1 28.52 130 THR A O 1
ATOM 1024 N N . MET B 1 1 ? 38.031 28.375 -11.641 1 45.16 1 MET B N 1
ATOM 1025 C CA . MET B 1 1 ? 37.688 27.266 -12.531 1 45.16 1 MET B CA 1
ATOM 1026 C C . MET B 1 1 ? 37.719 25.938 -11.789 1 45.16 1 MET B C 1
ATOM 1028 O O . MET B 1 1 ? 36.969 25.016 -12.133 1 45.16 1 MET B O 1
ATOM 1032 N N . GLU B 1 2 ? 38.781 25.75 -11.016 1 47.47 2 GLU B N 1
ATOM 1033 C CA . GLU B 1 2 ? 38.938 24.484 -10.32 1 47.47 2 GLU B CA 1
ATOM 1034 C C . GLU B 1 2 ? 37.875 24.297 -9.266 1 47.47 2 GLU B C 1
ATOM 1036 O O . GLU B 1 2 ? 37.406 23.172 -9.023 1 47.47 2 GLU B O 1
ATOM 1041 N N . LEU B 1 3 ? 37.625 25.297 -8.258 1 46.5 3 LEU B N 1
ATOM 1042 C CA . LEU B 1 3 ? 36.625 25.203 -7.203 1 46.5 3 LEU B CA 1
ATOM 1043 C C . LEU B 1 3 ? 35.25 24.953 -7.793 1 46.5 3 LEU B C 1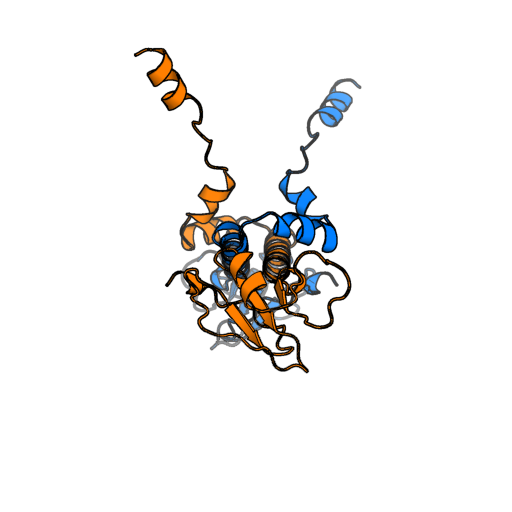
ATOM 1045 O O . LEU B 1 3 ? 34.375 24.359 -7.137 1 46.5 3 LEU B O 1
ATOM 1049 N N . GLU B 1 4 ? 34.844 25.641 -8.953 1 44.62 4 GLU B N 1
ATOM 1050 C CA . GLU B 1 4 ? 33.562 25.375 -9.594 1 44.62 4 GLU B CA 1
ATOM 1051 C C . GLU B 1 4 ? 33.438 23.906 -9.984 1 44.62 4 GLU B C 1
ATOM 1053 O O . GLU B 1 4 ? 32.312 23.391 -10.133 1 44.62 4 GLU B O 1
ATOM 1058 N N . GLU B 1 5 ? 34.531 23.297 -10.523 1 41.75 5 GLU B N 1
ATOM 1059 C CA . GLU B 1 5 ? 34.5 21.906 -10.953 1 41.75 5 GLU B CA 1
ATOM 1060 C C . GLU B 1 5 ? 34.219 20.969 -9.781 1 41.75 5 GLU B C 1
ATOM 1062 O O . GLU B 1 5 ? 33.625 19.906 -9.961 1 41.75 5 GLU B O 1
ATOM 1067 N N . GLU B 1 6 ? 34.812 21.203 -8.594 1 38.59 6 GLU B N 1
ATOM 1068 C CA . GLU B 1 6 ? 34.625 20.297 -7.461 1 38.59 6 GLU B CA 1
ATOM 1069 C C . GLU B 1 6 ? 33.156 20.297 -7.004 1 38.59 6 GLU B C 1
ATOM 1071 O O . GLU B 1 6 ? 32.719 19.375 -6.324 1 38.59 6 GLU B O 1
ATOM 1076 N N . ARG B 1 7 ? 32.375 21.453 -6.875 1 36.38 7 ARG B N 1
ATOM 1077 C CA . ARG B 1 7 ? 30.984 21.453 -6.473 1 36.38 7 ARG B CA 1
ATOM 1078 C C . ARG B 1 7 ? 30.141 20.609 -7.422 1 36.38 7 ARG B C 1
ATOM 1080 O O . ARG B 1 7 ? 28.969 20.328 -7.145 1 36.38 7 ARG B O 1
ATOM 1087 N N . LYS B 1 8 ? 30.406 20.547 -8.727 1 35.53 8 LYS B N 1
ATOM 1088 C CA . LYS B 1 8 ? 29.719 19.688 -9.68 1 35.53 8 LYS B CA 1
ATOM 1089 C C . LYS B 1 8 ? 30.031 18.219 -9.414 1 35.53 8 LYS B C 1
ATOM 1091 O O . LYS B 1 8 ? 29.359 17.328 -9.945 1 35.53 8 LYS B O 1
ATOM 1096 N N . ARG B 1 9 ? 31.25 17.891 -9.133 1 34.06 9 ARG B N 1
ATOM 1097 C CA . ARG B 1 9 ? 31.547 16.469 -8.922 1 34.06 9 ARG B CA 1
ATOM 1098 C C . ARG B 1 9 ? 30.891 15.961 -7.641 1 34.06 9 ARG B C 1
ATOM 1100 O O . ARG B 1 9 ? 31.078 14.797 -7.273 1 34.06 9 ARG B O 1
ATOM 1107 N N . GLY B 1 10 ? 30.938 16.75 -6.535 1 30.45 10 GLY B N 1
ATOM 1108 C CA . GLY B 1 10 ? 30.594 16.375 -5.176 1 30.45 10 GLY B CA 1
ATOM 1109 C C . GLY B 1 10 ? 29.25 15.648 -5.086 1 30.45 10 GLY B C 1
ATOM 1110 O O . GLY B 1 10 ? 29.125 14.648 -4.383 1 30.45 10 GLY B O 1
ATOM 1111 N N . LYS B 1 11 ? 28.062 16.438 -5.066 1 34.22 11 LYS B N 1
ATOM 1112 C CA . LYS B 1 11 ? 26.797 15.852 -4.637 1 34.22 11 LYS B CA 1
ATOM 1113 C C . LYS B 1 11 ? 26.344 14.773 -5.609 1 34.22 11 LYS B C 1
ATOM 1115 O O . LYS B 1 11 ? 25.641 15.062 -6.586 1 34.22 11 LYS B O 1
ATOM 1120 N N . LEU B 1 12 ? 27.234 14.141 -6.258 1 36.5 12 LEU B N 1
ATOM 1121 C CA . LEU B 1 12 ? 26.719 12.922 -6.871 1 36.5 12 LEU B CA 1
ATOM 1122 C C . LEU B 1 12 ? 25.781 12.195 -5.922 1 36.5 12 LEU B C 1
ATOM 1124 O O . LEU B 1 12 ? 26.219 11.539 -4.977 1 36.5 12 LEU B O 1
ATOM 1128 N N . ARG B 1 13 ? 24.734 12.906 -5.348 1 34.94 13 ARG B N 1
ATOM 1129 C CA . ARG B 1 13 ? 23.656 12.289 -4.582 1 34.94 13 ARG B CA 1
ATOM 1130 C C . ARG B 1 13 ? 23.359 10.883 -5.094 1 34.94 13 ARG B C 1
ATOM 1132 O O . ARG B 1 13 ? 22.875 10.719 -6.219 1 34.94 13 ARG B O 1
ATOM 1139 N N . ARG B 1 14 ? 24.156 9.938 -4.859 1 37.03 14 ARG B N 1
ATOM 1140 C CA . ARG B 1 14 ? 23.688 8.562 -5.047 1 37.03 14 ARG B CA 1
ATOM 1141 C C . ARG B 1 14 ? 22.188 8.469 -4.883 1 37.03 14 ARG B C 1
ATOM 1143 O O . ARG B 1 14 ? 21.641 8.859 -3.85 1 37.03 14 ARG B O 1
ATOM 1150 N N . LYS B 1 15 ? 21.531 8.773 -6.004 1 44.06 15 LYS B N 1
ATOM 1151 C CA . LYS B 1 15 ? 20.078 8.562 -6.008 1 44.06 15 LYS B CA 1
ATOM 1152 C C . LYS B 1 15 ? 19.688 7.426 -5.066 1 44.06 15 LYS B C 1
ATOM 1154 O O . LYS B 1 15 ? 20.234 6.324 -5.152 1 44.06 15 LYS B O 1
ATOM 1159 N N . PRO B 1 16 ? 19.203 7.75 -3.947 1 50.34 16 PRO B N 1
ATOM 1160 C CA . PRO B 1 16 ? 18.844 6.664 -3.031 1 50.34 16 PRO B CA 1
ATOM 1161 C C . PRO B 1 16 ? 18.375 5.41 -3.76 1 50.34 16 PRO B C 1
ATOM 1163 O O . PRO B 1 16 ? 17.781 5.504 -4.84 1 50.34 16 PRO B O 1
ATOM 1166 N N . CYS B 1 17 ? 19.109 4.309 -3.689 1 49.28 17 CYS B N 1
ATOM 1167 C CA . CYS B 1 17 ? 18.797 2.977 -4.191 1 49.28 17 CYS B CA 1
ATOM 1168 C C . CYS B 1 17 ? 17.297 2.764 -4.281 1 49.28 17 CYS B C 1
ATOM 1170 O O . CYS B 1 17 ? 16.812 2.029 -5.148 1 49.28 17 CYS B O 1
ATOM 1172 N N . SER B 1 18 ? 16.469 3.387 -3.398 1 56 18 SER B N 1
ATOM 1173 C CA . SER B 1 18 ? 15.039 3.131 -3.336 1 56 18 SER B CA 1
ATOM 1174 C C . SER B 1 18 ? 14.328 3.646 -4.582 1 56 18 SER B C 1
ATOM 1176 O O . SER B 1 18 ? 13.383 3.025 -5.066 1 56 18 SER B O 1
ATOM 1178 N N . ALA B 1 19 ? 14.812 4.781 -5.242 1 59.22 19 ALA B N 1
ATOM 1179 C CA . ALA B 1 19 ? 14.211 5.379 -6.43 1 59.22 19 ALA B CA 1
ATOM 1180 C C . ALA B 1 19 ? 14.352 4.465 -7.641 1 59.22 19 ALA B C 1
ATOM 1182 O O . ALA B 1 19 ? 13.484 4.438 -8.516 1 59.22 19 ALA B O 1
ATOM 1183 N N . ALA B 1 20 ? 15.297 3.701 -7.633 1 69.44 20 ALA B N 1
ATOM 1184 C CA . ALA B 1 20 ? 15.578 2.893 -8.82 1 69.44 20 ALA B CA 1
ATOM 1185 C C . ALA B 1 20 ? 14.555 1.767 -8.961 1 69.44 20 ALA B C 1
ATOM 1187 O O . ALA B 1 20 ? 14.07 1.502 -10.062 1 69.44 20 ALA B O 1
ATOM 1188 N N . ILE B 1 21 ? 14.133 1.186 -7.793 1 77.69 21 ILE B N 1
ATOM 1189 C CA . ILE B 1 21 ? 13.211 0.054 -7.883 1 77.69 21 ILE B CA 1
ATOM 1190 C C . ILE B 1 21 ? 11.836 0.542 -8.32 1 77.69 21 ILE B C 1
ATOM 1192 O O . ILE B 1 21 ? 11.102 -0.179 -9.008 1 77.69 21 ILE B O 1
ATOM 1196 N N . SER B 1 22 ? 11.633 1.789 -7.984 1 80.12 22 SER B N 1
ATOM 1197 C CA . SER B 1 22 ? 10.328 2.35 -8.32 1 80.12 22 SER B CA 1
ATOM 1198 C C . SER B 1 22 ? 10.234 2.691 -9.805 1 80.12 22 SER B C 1
ATOM 1200 O O . SER B 1 22 ? 9.141 2.904 -10.328 1 80.12 22 SER B O 1
ATOM 1202 N N . ASN B 1 23 ? 11.367 2.742 -10.391 1 87.44 23 ASN B N 1
ATOM 1203 C CA . ASN B 1 23 ? 11.383 3.07 -11.812 1 87.44 23 ASN B CA 1
ATOM 1204 C C . ASN B 1 23 ? 11.266 1.82 -12.68 1 87.44 23 ASN B C 1
ATOM 1206 O O . ASN B 1 23 ? 11.133 1.916 -13.898 1 87.44 23 ASN B O 1
ATOM 1210 N N . LEU B 1 24 ? 11.258 0.748 -12.109 1 92.69 24 LEU B N 1
ATOM 1211 C CA . LEU B 1 24 ? 11.117 -0.501 -12.852 1 92.69 24 LEU B CA 1
ATOM 1212 C C . LEU B 1 24 ? 9.703 -0.647 -13.398 1 92.69 24 LEU B C 1
ATOM 1214 O O . LEU B 1 24 ? 8.742 -0.193 -12.781 1 92.69 24 LEU B O 1
ATOM 1218 N N . ASP B 1 25 ? 9.625 -1.272 -14.57 1 95.5 25 ASP B N 1
ATOM 1219 C CA . ASP B 1 25 ? 8.281 -1.562 -15.07 1 95.5 25 ASP B CA 1
ATOM 1220 C C . ASP B 1 25 ? 7.625 -2.684 -14.266 1 95.5 25 ASP B C 1
ATOM 1222 O O . ASP B 1 25 ? 8.305 -3.422 -13.547 1 95.5 25 ASP B O 1
ATOM 1226 N N . ASP B 1 26 ? 6.434 -2.812 -14.398 1 95.5 26 ASP B N 1
ATOM 1227 C CA . ASP B 1 26 ? 5.648 -3.762 -13.617 1 95.5 26 ASP B CA 1
ATOM 1228 C C . ASP B 1 26 ? 6.105 -5.195 -13.875 1 95.5 26 ASP B C 1
ATOM 1230 O O . ASP B 1 26 ? 6.164 -6.012 -12.953 1 95.5 26 ASP B O 1
ATOM 1234 N N . GLY B 1 27 ? 6.332 -5.496 -15.117 1 96.25 27 GLY B N 1
ATOM 1235 C CA . GLY B 1 27 ? 6.785 -6.836 -15.453 1 96.25 27 GLY B CA 1
ATOM 1236 C C . GLY B 1 27 ? 8.055 -7.234 -14.727 1 96.25 27 GLY B C 1
ATOM 1237 O O . GLY B 1 27 ? 8.141 -8.336 -14.172 1 96.25 27 GLY B O 1
ATOM 1238 N N . THR B 1 28 ? 9.023 -6.375 -14.758 1 96.44 28 THR B N 1
ATOM 1239 C CA . THR B 1 28 ? 10.297 -6.633 -14.086 1 96.44 28 THR B CA 1
ATOM 1240 C C . THR B 1 28 ? 10.094 -6.75 -12.578 1 96.44 28 THR B C 1
ATOM 1242 O O . THR B 1 28 ? 10.641 -7.652 -11.945 1 96.44 28 THR B O 1
ATOM 1245 N N . LEU B 1 29 ? 9.32 -5.859 -12.008 1 95.62 29 LEU B N 1
ATOM 1246 C CA . LEU B 1 29 ? 9.062 -5.918 -10.57 1 95.62 29 LEU B CA 1
ATOM 1247 C C . LEU B 1 29 ? 8.344 -7.211 -10.203 1 95.62 29 LEU B C 1
ATOM 1249 O O . LEU B 1 29 ? 8.672 -7.844 -9.195 1 95.62 29 LEU B O 1
ATOM 1253 N N . MET B 1 30 ? 7.402 -7.605 -10.992 1 95.19 30 MET B N 1
ATOM 1254 C CA . MET B 1 30 ? 6.707 -8.867 -10.75 1 95.19 30 MET B CA 1
ATOM 1255 C C . MET B 1 30 ? 7.676 -10.047 -10.82 1 95.19 30 MET B C 1
ATOM 1257 O O . MET B 1 30 ? 7.57 -10.992 -10.039 1 95.19 30 MET B O 1
ATOM 1261 N N . HIS B 1 31 ? 8.555 -9.938 -11.805 1 95.69 31 HIS B N 1
ATOM 1262 C CA . HIS B 1 31 ? 9.57 -10.969 -11.906 1 95.69 31 HIS B CA 1
ATOM 1263 C C . HIS B 1 31 ? 10.406 -11.055 -10.633 1 95.69 31 HIS B C 1
ATOM 1265 O O . HIS B 1 31 ? 10.664 -12.148 -10.125 1 95.69 31 HIS B O 1
ATOM 1271 N N . ILE B 1 32 ? 10.758 -9.992 -10.133 1 96 32 ILE B N 1
ATOM 1272 C CA . ILE B 1 32 ? 11.492 -9.969 -8.867 1 96 32 ILE B CA 1
ATOM 1273 C C . ILE B 1 32 ? 10.641 -10.57 -7.762 1 96 32 ILE B C 1
ATOM 1275 O O . ILE B 1 32 ? 11.117 -11.406 -6.984 1 96 32 ILE B O 1
ATOM 1279 N N . PHE B 1 33 ? 9.398 -10.25 -7.68 1 95.81 33 PHE B N 1
ATOM 1280 C CA . PHE B 1 33 ? 8.508 -10.75 -6.637 1 95.81 33 PHE B CA 1
ATOM 1281 C C . PHE B 1 33 ? 8.328 -12.258 -6.758 1 95.81 33 PHE B C 1
ATOM 1283 O O . PHE B 1 33 ? 8.102 -12.938 -5.762 1 95.81 33 PHE B O 1
ATOM 1290 N N . SER B 1 34 ? 8.469 -12.758 -7.965 1 95 34 SER B N 1
ATOM 1291 C CA . SER B 1 34 ? 8.273 -14.188 -8.18 1 95 34 SER B CA 1
ATOM 1292 C C . SER B 1 34 ? 9.359 -15.008 -7.477 1 95 34 SER B C 1
ATOM 1294 O O . SER B 1 34 ? 9.195 -16.203 -7.262 1 95 34 SER B O 1
ATOM 1296 N N . PHE B 1 35 ? 10.5 -14.344 -7.059 1 95.25 35 PHE B N 1
ATOM 1297 C CA . PHE B 1 35 ? 11.578 -15.031 -6.359 1 95.25 35 PHE B CA 1
ATOM 1298 C C . PHE B 1 35 ? 11.359 -14.984 -4.852 1 95.25 35 PHE B C 1
ATOM 1300 O O . PHE B 1 35 ? 12.062 -15.664 -4.098 1 95.25 35 PHE B O 1
ATOM 1307 N N . LEU B 1 36 ? 10.422 -14.219 -4.426 1 95.75 36 LEU B N 1
ATOM 1308 C CA . LEU B 1 36 ? 10.141 -14.141 -2.998 1 95.75 36 LEU B CA 1
ATOM 1309 C C . LEU B 1 36 ? 9.203 -15.258 -2.566 1 95.75 36 LEU B C 1
ATOM 1311 O O . LEU B 1 36 ? 8.266 -15.609 -3.293 1 95.75 36 LEU B O 1
ATOM 1315 N N . SER B 1 37 ? 9.477 -15.742 -1.413 1 96 37 SER B N 1
ATOM 1316 C CA . SER B 1 37 ? 8.508 -16.688 -0.863 1 96 37 SER B CA 1
ATOM 1317 C C . SER B 1 37 ? 7.152 -16.016 -0.637 1 96 37 SER B C 1
ATOM 1319 O O . SER B 1 37 ? 7.09 -14.875 -0.184 1 96 37 SER B O 1
ATOM 1321 N N . PRO B 1 38 ? 6.078 -16.719 -0.998 1 95.31 38 PRO B N 1
ATOM 1322 C CA . PRO B 1 38 ? 4.766 -16.125 -0.749 1 95.31 38 PRO B CA 1
ATOM 1323 C C . PRO B 1 38 ? 4.562 -15.734 0.712 1 95.31 38 PRO B C 1
ATOM 1325 O O . PRO B 1 38 ? 4.168 -14.602 1 1 95.31 38 PRO B O 1
ATOM 1328 N N . ILE B 1 39 ? 4.84 -16.734 1.56 1 93.44 39 ILE B N 1
ATOM 1329 C CA . ILE B 1 39 ? 4.98 -16.438 2.98 1 93.44 39 ILE B CA 1
ATOM 1330 C C . ILE B 1 39 ? 6.383 -16.797 3.453 1 93.44 39 ILE B C 1
ATOM 1332 O O . ILE B 1 39 ? 6.844 -17.922 3.223 1 93.44 39 ILE B O 1
ATOM 1336 N N . PRO B 1 40 ? 7.055 -15.859 4.059 1 93.81 40 PRO B N 1
ATOM 1337 C CA . PRO B 1 40 ? 6.59 -14.586 4.617 1 93.81 40 PRO B CA 1
ATOM 1338 C C . PRO B 1 40 ? 6.918 -13.398 3.719 1 93.81 40 PRO B C 1
ATOM 1340 O O . PRO B 1 40 ? 6.336 -12.32 3.879 1 93.81 40 PRO B O 1
ATOM 1343 N N . ASP B 1 41 ? 7.738 -13.633 2.812 1 94.19 41 ASP B N 1
ATOM 1344 C CA . ASP B 1 41 ? 8.406 -12.469 2.223 1 94.19 41 ASP B CA 1
ATOM 1345 C C . ASP B 1 41 ? 7.426 -11.641 1.397 1 94.19 41 ASP B C 1
ATOM 1347 O O . ASP B 1 41 ? 7.316 -10.43 1.592 1 94.19 41 ASP B O 1
ATOM 1351 N N . ARG B 1 42 ? 6.719 -12.242 0.502 1 95.44 42 ARG B N 1
ATOM 1352 C CA . ARG B 1 42 ? 5.809 -11.5 -0.365 1 95.44 42 ARG B CA 1
ATOM 1353 C C . ARG B 1 42 ? 4.625 -10.953 0.424 1 95.44 42 ARG B C 1
ATOM 1355 O O . ARG B 1 42 ? 4.188 -9.828 0.196 1 95.44 42 ARG B O 1
ATOM 1362 N N . TYR B 1 43 ? 4.254 -11.828 1.301 1 92.31 43 TYR B N 1
ATOM 1363 C CA . TYR B 1 43 ? 3.176 -11.406 2.191 1 92.31 43 TYR B CA 1
ATOM 1364 C C . TYR B 1 43 ? 3.582 -10.188 3 1 92.31 43 TYR B C 1
ATOM 1366 O O . TYR B 1 43 ? 2.826 -9.211 3.09 1 92.31 43 TYR B O 1
ATOM 1374 N N . ASN B 1 44 ? 4.715 -10.219 3.512 1 92.75 44 ASN B N 1
ATOM 1375 C CA . ASN B 1 44 ? 5.195 -9.102 4.32 1 92.75 44 ASN B CA 1
ATOM 1376 C C . ASN B 1 44 ? 5.363 -7.836 3.488 1 92.75 44 ASN B C 1
ATOM 1378 O O . ASN B 1 44 ? 5.102 -6.734 3.971 1 92.75 44 ASN B O 1
ATOM 1382 N N . THR B 1 45 ? 5.797 -7.977 2.32 1 93.44 45 THR B N 1
ATOM 1383 C CA . THR B 1 45 ? 5.918 -6.82 1.438 1 93.44 45 THR B CA 1
ATOM 1384 C C . THR B 1 45 ? 4.562 -6.145 1.243 1 93.44 45 THR B C 1
ATOM 1386 O O . THR B 1 45 ? 4.449 -4.922 1.36 1 93.44 45 THR B O 1
ATOM 1389 N N . ALA B 1 46 ? 3.562 -6.938 1.036 1 93.88 46 ALA B N 1
ATOM 1390 C CA . ALA B 1 46 ? 2.215 -6.406 0.848 1 93.88 46 ALA B CA 1
ATOM 1391 C C . ALA B 1 46 ? 1.7 -5.75 2.125 1 93.88 46 ALA B C 1
ATOM 1393 O O . ALA B 1 46 ? 1.115 -4.668 2.082 1 93.88 46 ALA B O 1
ATOM 1394 N N . LEU B 1 47 ? 2.02 -6.398 3.184 1 93 47 LEU B N 1
ATOM 1395 C CA . LEU B 1 47 ? 1.544 -5.902 4.473 1 93 47 LEU B CA 1
ATOM 1396 C C . LEU B 1 47 ? 2.211 -4.578 4.824 1 93 47 LEU B C 1
ATOM 1398 O O . LEU B 1 47 ? 1.546 -3.646 5.281 1 93 47 LEU B O 1
ATOM 1402 N N . VAL B 1 48 ? 3.424 -4.574 4.648 1 94.56 48 VAL B N 1
ATOM 1403 C CA . VAL B 1 48 ? 4.164 -3.352 4.945 1 94.56 48 VAL B CA 1
ATOM 1404 C C . VAL B 1 48 ? 3.684 -2.223 4.039 1 94.56 48 VAL B C 1
ATOM 1406 O O . VAL B 1 48 ? 3.436 -1.107 4.504 1 94.56 48 VAL B O 1
ATOM 1409 N N . CYS B 1 49 ? 3.561 -2.49 2.746 1 93.88 49 CYS B N 1
ATOM 1410 C CA . CYS B 1 49 ? 3.113 -1.465 1.811 1 93.88 49 CYS B CA 1
ATOM 1411 C C . CYS B 1 49 ? 1.698 -1.006 2.141 1 93.88 49 CYS B C 1
ATOM 1413 O O . CYS B 1 49 ? 1.376 0.175 2.002 1 93.88 49 CYS B O 1
ATOM 1415 N N . ASP B 1 50 ? 0.913 -1.891 2.592 1 94.19 50 ASP B N 1
ATOM 1416 C CA . ASP B 1 50 ? -0.432 -1.521 3.025 1 94.19 50 ASP B CA 1
ATOM 1417 C C . ASP B 1 50 ? -0.383 -0.553 4.203 1 94.19 50 ASP B C 1
ATOM 1419 O O . ASP B 1 50 ? -1.057 0.479 4.195 1 94.19 50 ASP B O 1
ATOM 1423 N N . ARG B 1 51 ? 0.38 -0.885 5.125 1 94.12 51 ARG B N 1
ATOM 1424 C CA . ARG B 1 51 ? 0.505 -0.07 6.328 1 94.12 51 ARG B CA 1
ATOM 1425 C C . ARG B 1 51 ? 1.078 1.305 6.004 1 94.12 51 ARG B C 1
ATOM 1427 O O . ARG B 1 51 ? 0.565 2.324 6.473 1 94.12 51 ARG B O 1
ATOM 1434 N N . TRP B 1 52 ? 2.133 1.317 5.219 1 95.12 52 TRP B N 1
ATOM 1435 C CA . TRP B 1 52 ? 2.77 2.58 4.855 1 95.12 52 TRP B CA 1
ATOM 1436 C C . TRP B 1 52 ? 1.812 3.467 4.07 1 95.12 52 TRP B C 1
ATOM 1438 O O . TRP B 1 52 ? 1.74 4.676 4.305 1 95.12 52 TRP B O 1
ATOM 1448 N N . ARG B 1 53 ? 1.168 2.891 3.193 1 93.94 53 ARG B N 1
ATOM 1449 C CA . ARG B 1 53 ? 0.192 3.66 2.428 1 93.94 53 ARG B CA 1
ATOM 1450 C C . ARG B 1 53 ? -0.89 4.23 3.338 1 93.94 53 ARG B C 1
ATOM 1452 O O . ARG B 1 53 ? -1.251 5.406 3.221 1 93.94 53 ARG B O 1
ATOM 1459 N N . TYR B 1 54 ? -1.383 3.432 4.215 1 94 54 TYR B N 1
ATOM 1460 C CA . TYR B 1 54 ? -2.414 3.844 5.16 1 94 54 TYR B CA 1
ATOM 1461 C C . TYR B 1 54 ? -1.94 5.02 6.008 1 94 54 TYR B C 1
ATOM 1463 O O . TYR B 1 54 ? -2.641 6.027 6.129 1 94 54 TYR B O 1
ATOM 1471 N N . LEU B 1 55 ? -0.775 4.879 6.527 1 95.19 55 LEU B N 1
ATOM 1472 C CA . LEU B 1 55 ? -0.271 5.883 7.457 1 95.19 55 LEU B CA 1
ATOM 1473 C C . LEU B 1 55 ? 0.125 7.156 6.719 1 95.19 55 LEU B C 1
ATOM 1475 O O . LEU B 1 55 ? -0.016 8.258 7.254 1 95.19 55 LEU B O 1
ATOM 1479 N N . ALA B 1 56 ? 0.607 7.012 5.484 1 95.12 56 ALA B N 1
ATOM 1480 C CA . ALA B 1 56 ? 0.97 8.172 4.68 1 95.12 56 ALA B CA 1
ATOM 1481 C C . ALA B 1 56 ? -0.261 9.008 4.332 1 95.12 56 ALA B C 1
ATOM 1483 O O . ALA B 1 56 ? -0.151 10.203 4.062 1 95.12 56 ALA B O 1
ATOM 1484 N N . CYS B 1 57 ? -1.387 8.406 4.418 1 94.19 57 CYS B N 1
ATOM 1485 C CA . CYS B 1 57 ? -2.625 9.086 4.047 1 94.19 57 CYS B CA 1
ATOM 1486 C C . CYS B 1 57 ? -3.486 9.352 5.277 1 94.19 57 CYS B C 1
ATOM 1488 O O . CYS B 1 57 ? -4.648 9.742 5.148 1 94.19 57 CYS B O 1
ATOM 1490 N N . HIS B 1 58 ? -3 9.164 6.363 1 93.69 58 HIS B N 1
ATOM 1491 C CA . HIS B 1 58 ? -3.797 9.227 7.586 1 93.69 58 HIS B CA 1
ATOM 1492 C C . HIS B 1 58 ? -4.262 10.656 7.863 1 93.69 58 HIS B C 1
ATOM 1494 O O . HIS B 1 58 ? -3.484 11.602 7.738 1 93.69 58 HIS B O 1
ATOM 1500 N N . PRO B 1 59 ? -5.438 10.844 8.406 1 93 59 PRO B N 1
ATOM 1501 C CA . PRO B 1 59 ? -6.012 12.172 8.648 1 93 59 PRO B CA 1
ATOM 1502 C C . PRO B 1 59 ? -5.273 12.945 9.734 1 93 59 PRO B C 1
ATOM 1504 O O . PRO B 1 59 ? -5.383 14.172 9.805 1 93 59 PRO B O 1
ATOM 1507 N N . ARG B 1 60 ? -4.59 12.227 10.516 1 92.56 60 ARG B N 1
ATOM 1508 C CA . ARG B 1 60 ? -3.809 12.898 11.547 1 92.56 60 ARG B CA 1
ATOM 1509 C C . ARG B 1 60 ? -2.75 13.805 10.93 1 92.56 60 ARG B C 1
ATOM 1511 O O . ARG B 1 60 ? -2.219 14.695 11.594 1 92.56 60 ARG B O 1
ATOM 1518 N N . LEU B 1 61 ? -2.514 13.594 9.68 1 94.44 61 LEU B N 1
ATOM 1519 C CA . LEU B 1 61 ? -1.513 14.406 8.992 1 94.44 61 LEU B CA 1
ATOM 1520 C C . LEU B 1 61 ? -2.16 15.602 8.312 1 94.44 61 LEU B C 1
ATOM 1522 O O . LEU B 1 61 ? -1.466 16.453 7.746 1 94.44 61 LEU B O 1
ATOM 1526 N N . TRP B 1 62 ? -3.412 15.711 8.406 1 93.56 62 TRP B N 1
ATOM 1527 C CA . TRP B 1 62 ? -4.121 16.828 7.793 1 93.56 62 TRP B CA 1
ATOM 1528 C C . TRP B 1 62 ? -4.031 18.078 8.672 1 93.56 62 TRP B C 1
ATOM 1530 O O . TRP B 1 62 ? -3.879 17.969 9.891 1 93.56 62 TRP B O 1
ATOM 1540 N N . LEU B 1 63 ? -4.16 19.172 8 1 94.06 63 LEU B N 1
ATOM 1541 C CA . LEU B 1 63 ? -4.371 20.422 8.719 1 94.06 63 LEU B CA 1
ATOM 1542 C C . LEU B 1 63 ? -5.836 20.578 9.117 1 94.06 63 LEU B C 1
ATOM 1544 O O . LEU B 1 63 ? -6.719 19.969 8.492 1 94.06 63 LEU B O 1
ATOM 1548 N N . ARG B 1 64 ? -6.016 21.391 10.211 1 92.44 64 ARG B N 1
ATOM 1549 C CA . ARG B 1 64 ? -7.379 21.578 10.695 1 92.44 64 ARG B CA 1
ATOM 1550 C C . ARG B 1 64 ? -7.676 23.047 10.961 1 92.44 64 ARG B C 1
ATOM 1552 O O . ARG B 1 64 ? -6.797 23.797 11.398 1 92.44 64 ARG B O 1
ATOM 1559 N N . VAL B 1 65 ? -8.852 23.422 10.617 1 91.75 65 VAL B N 1
ATOM 1560 C CA . VAL B 1 65 ? -9.359 24.734 10.969 1 91.75 65 VAL B CA 1
ATOM 1561 C C . VAL B 1 65 ? -10.375 24.609 12.102 1 91.75 65 VAL B C 1
ATOM 1563 O O . VAL B 1 65 ? -11.398 23.938 11.953 1 91.75 65 VAL B O 1
ATOM 1566 N N . ASP B 1 66 ? -9.969 25.156 13.164 1 88.56 66 ASP B N 1
ATOM 1567 C CA . ASP B 1 66 ? -10.828 25.156 14.344 1 88.56 66 ASP B CA 1
ATOM 1568 C C . ASP B 1 66 ? -10.891 26.531 14.984 1 88.56 66 ASP B C 1
ATOM 1570 O O . ASP B 1 66 ? -9.938 26.969 15.641 1 88.56 66 ASP B O 1
ATOM 1574 N N . ARG B 1 67 ? -12.031 27.109 14.938 1 83.44 67 ARG B N 1
ATOM 1575 C CA . ARG B 1 67 ? -12.211 28.484 15.422 1 83.44 67 ARG B CA 1
ATOM 1576 C C . ARG B 1 67 ? -12.164 28.531 16.953 1 83.44 67 ARG B C 1
ATOM 1578 O O . ARG B 1 67 ? -11.898 29.594 17.531 1 83.44 67 ARG B O 1
ATOM 1585 N N . SER B 1 68 ? -12.523 27.422 17.5 1 78.94 68 SER B N 1
ATOM 1586 C CA . SER B 1 68 ? -12.578 27.391 18.953 1 78.94 68 SER B CA 1
ATOM 1587 C C . SER B 1 68 ? -11.188 27.203 19.562 1 78.94 68 SER B C 1
ATOM 1589 O O . SER B 1 68 ? -11.039 27.125 20.781 1 78.94 68 SER B O 1
ATOM 1591 N N . LEU B 1 69 ? -10.281 27.188 18.703 1 71.75 69 LEU B N 1
ATOM 1592 C CA . LEU B 1 69 ? -8.914 26.922 19.141 1 71.75 69 LEU B CA 1
ATOM 1593 C C . LEU B 1 69 ? -8.445 27.969 20.141 1 71.75 69 LEU B C 1
ATOM 1595 O O . LEU B 1 69 ? -8.516 29.172 19.859 1 71.75 69 LEU B O 1
ATOM 1599 N N . LYS B 1 70 ? -8.266 27.594 21.375 1 68.5 70 LYS B N 1
ATOM 1600 C CA . LYS B 1 70 ? -7.758 28.516 22.391 1 68.5 70 LYS B CA 1
ATOM 1601 C C . LYS B 1 70 ? -6.234 28.469 22.453 1 68.5 70 LYS B C 1
ATOM 1603 O O . LYS B 1 70 ? -5.59 29.484 22.734 1 68.5 70 LYS B O 1
ATOM 1608 N N . GLU B 1 71 ? -5.691 27.203 22.188 1 71.25 71 GLU B N 1
ATOM 1609 C CA . GLU B 1 71 ? -4.242 27.047 22.25 1 71.25 71 GLU B CA 1
ATOM 1610 C C . GLU B 1 71 ? -3.695 26.547 20.906 1 71.25 71 GLU B C 1
ATOM 1612 O O . GLU B 1 71 ? -4.383 25.828 20.172 1 71.25 71 GLU B O 1
ATOM 1617 N N . SER B 1 72 ? -2.525 27.141 20.578 1 71.38 72 SER B N 1
ATOM 1618 C CA . SER B 1 72 ? -1.863 26.812 19.328 1 71.38 72 SER B CA 1
ATOM 1619 C C . SER B 1 72 ? -1.483 25.328 19.297 1 71.38 72 SER B C 1
ATOM 1621 O O . SER B 1 72 ? -0.869 24.812 20.234 1 71.38 72 SER B O 1
ATOM 1623 N N . GLU B 1 73 ? -2.172 24.547 18.609 1 83.62 73 GLU B N 1
ATOM 1624 C CA . GLU B 1 73 ? -1.8 23.172 18.312 1 83.62 73 GLU B CA 1
ATOM 1625 C C . GLU B 1 73 ? -1.267 23.031 16.891 1 83.62 73 GLU B C 1
ATOM 1627 O O . GLU B 1 73 ? -1.774 23.672 15.969 1 83.62 73 GLU B O 1
ATOM 1632 N N . ALA B 1 74 ? -0.183 22.234 16.875 1 85.88 74 ALA B N 1
ATOM 1633 C CA . ALA B 1 74 ? 0.423 22.047 15.562 1 85.88 74 ALA B CA 1
ATOM 1634 C C . ALA B 1 74 ? -0.599 21.531 14.555 1 85.88 74 ALA B C 1
ATOM 1636 O O . ALA B 1 74 ? -1.354 20.594 14.852 1 85.88 74 ALA B O 1
ATOM 1637 N N . GLY B 1 75 ? -0.704 22.25 13.492 1 92.44 75 GLY B N 1
ATOM 1638 C CA . GLY B 1 75 ? -1.551 21.781 12.406 1 92.44 75 GLY B CA 1
ATOM 1639 C C . GLY B 1 75 ? -2.988 22.266 12.523 1 92.44 75 GLY B C 1
ATOM 1640 O O . GLY B 1 75 ? -3.828 21.922 11.695 1 92.44 75 GLY B O 1
ATOM 1641 N N . VAL B 1 76 ? -3.254 23.047 13.664 1 93.19 76 VA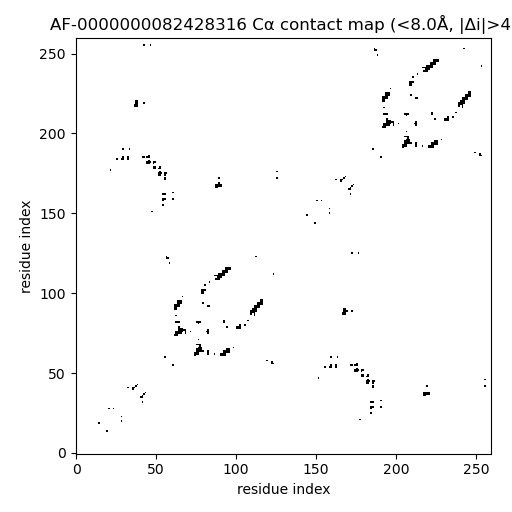L B N 1
ATOM 1642 C CA . VAL B 1 76 ? -4.605 23.562 13.836 1 93.19 76 VAL B CA 1
ATOM 1643 C C . VAL B 1 76 ? -4.59 25.094 13.695 1 93.19 76 VAL B C 1
ATOM 1645 O O . VAL B 1 76 ? -3.783 25.766 14.336 1 93.19 76 VAL B O 1
ATOM 1648 N N . PHE B 1 77 ? -5.5 25.594 12.891 1 91.88 77 PHE B N 1
ATOM 1649 C CA . PHE B 1 77 ? -5.539 27.016 12.586 1 91.88 77 PHE B CA 1
ATOM 1650 C C . PHE B 1 77 ? -6.906 27.609 12.914 1 91.88 77 PHE B C 1
ATOM 1652 O O . PHE B 1 77 ? -7.922 26.922 12.82 1 91.88 77 PHE B O 1
ATOM 1659 N N . PRO B 1 78 ? -6.957 28.828 13.258 1 88.81 78 PRO B N 1
ATOM 1660 C CA . PRO B 1 78 ? -8.219 29.453 13.68 1 88.81 78 PRO B CA 1
ATOM 1661 C C . PRO B 1 78 ? -9.133 29.781 12.5 1 88.81 78 PRO B C 1
ATOM 1663 O O . 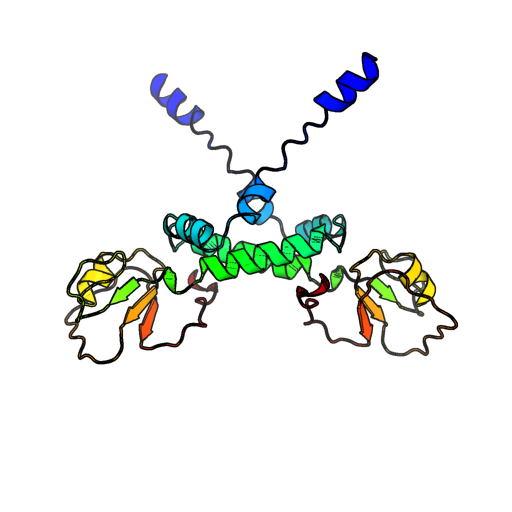PRO B 1 78 ? -10.344 29.938 12.68 1 88.81 78 PRO B O 1
ATOM 1666 N N . ASN B 1 79 ? -8.531 30.031 11.328 1 88.31 79 ASN B N 1
ATOM 1667 C CA . ASN B 1 79 ? -9.328 30.359 10.148 1 88.31 79 ASN B CA 1
ATOM 1668 C C . ASN B 1 79 ? -8.719 29.734 8.883 1 88.31 79 ASN B C 1
ATOM 1670 O O . ASN B 1 79 ? -7.578 29.281 8.898 1 88.31 79 ASN B O 1
ATOM 1674 N N . ILE B 1 80 ? -9.461 29.719 7.863 1 90.44 80 ILE B N 1
ATOM 1675 C CA . ILE B 1 80 ? -9.078 29.062 6.613 1 90.44 80 ILE B CA 1
ATOM 1676 C C . ILE B 1 80 ? -7.855 29.766 6.023 1 90.44 80 ILE B C 1
ATOM 1678 O O . ILE B 1 80 ? -6.953 29.109 5.496 1 90.44 80 ILE B O 1
ATOM 1682 N N . ASP B 1 81 ? -7.789 31.094 6.086 1 90.94 81 ASP B N 1
ATOM 1683 C CA . ASP B 1 81 ? -6.691 31.859 5.504 1 90.94 81 ASP B CA 1
ATOM 1684 C C . ASP B 1 81 ? -5.352 31.422 6.094 1 90.94 81 ASP B C 1
ATOM 1686 O O . ASP B 1 81 ? -4.387 31.203 5.355 1 90.94 81 ASP B O 1
ATOM 1690 N N . SER B 1 82 ? -5.297 31.312 7.414 1 91.31 82 SER B N 1
ATOM 1691 C CA . SER B 1 82 ? -4.051 30.938 8.07 1 91.31 82 SER B CA 1
ATOM 1692 C C . SER B 1 82 ? -3.666 29.5 7.734 1 91.31 82 SER B C 1
ATOM 1694 O O . SER B 1 82 ? -2.482 29.188 7.586 1 91.31 82 SER B O 1
ATOM 1696 N N . ALA B 1 83 ? -4.68 28.672 7.609 1 93.19 83 ALA B N 1
ATOM 1697 C CA . ALA B 1 83 ? -4.41 27.281 7.234 1 93.19 83 ALA B CA 1
ATOM 1698 C C . ALA B 1 83 ? -3.854 27.188 5.82 1 93.19 83 ALA B C 1
ATOM 1700 O O . ALA B 1 83 ? -2.875 26.484 5.574 1 93.19 83 ALA B O 1
ATOM 1701 N N . VAL B 1 84 ? -4.5 27.906 4.934 1 94.19 84 VAL B N 1
ATOM 1702 C CA . VAL B 1 84 ? -4.074 27.906 3.539 1 94.19 84 VAL B CA 1
ATOM 1703 C C . VAL B 1 84 ? -2.67 28.484 3.426 1 94.19 84 VAL B C 1
ATOM 1705 O O . VAL B 1 84 ? -1.834 27.984 2.676 1 94.19 84 VAL B O 1
ATOM 1708 N N . ALA B 1 85 ? -2.365 29.5 4.176 1 93.44 85 ALA B N 1
ATOM 1709 C CA . ALA B 1 85 ? -1.054 30.156 4.148 1 93.44 85 ALA B CA 1
ATOM 1710 C C . ALA B 1 85 ? 0.035 29.188 4.629 1 93.44 85 ALA B C 1
ATOM 1712 O O . ALA B 1 85 ? 1.151 29.203 4.105 1 93.44 85 ALA B O 1
ATOM 1713 N N . ALA B 1 86 ? -0.311 28.359 5.543 1 94.25 86 ALA B N 1
ATOM 1714 C CA . ALA B 1 86 ? 0.666 27.453 6.141 1 94.25 86 ALA B CA 1
ATOM 1715 C C . ALA B 1 86 ? 0.77 26.156 5.34 1 94.25 86 ALA B C 1
ATOM 1717 O O . ALA B 1 86 ? 1.735 25.406 5.488 1 94.25 86 ALA B O 1
ATOM 1718 N N . ALA B 1 87 ? -0.209 25.891 4.543 1 96.06 87 ALA B N 1
ATOM 1719 C CA . ALA B 1 87 ? -0.303 24.609 3.848 1 96.06 87 ALA B CA 1
ATOM 1720 C C . ALA B 1 87 ? 0.781 24.484 2.783 1 96.06 87 ALA B C 1
ATOM 1722 O O . ALA B 1 87 ? 1.158 25.469 2.15 1 96.06 87 ALA B O 1
ATOM 1723 N N . ARG B 1 88 ? 1.265 23.344 2.65 1 95.62 88 ARG B N 1
ATOM 1724 C CA . ARG B 1 88 ? 2.127 22.953 1.541 1 95.62 88 ARG B CA 1
ATOM 1725 C C . ARG B 1 88 ? 1.316 22.312 0.416 1 95.62 88 ARG B C 1
ATOM 1727 O O . ARG B 1 88 ? 0.176 21.891 0.625 1 95.62 88 ARG B O 1
ATOM 1734 N N . PRO B 1 89 ? 1.886 22.344 -0.753 1 95.62 89 PRO B N 1
ATOM 1735 C CA . PRO B 1 89 ? 1.183 21.641 -1.825 1 95.62 89 PRO B CA 1
ATOM 1736 C C . PRO B 1 89 ? 0.858 20.188 -1.461 1 95.62 89 PRO B C 1
ATOM 1738 O O . PRO B 1 89 ? 1.733 19.453 -0.996 1 95.62 89 PRO B O 1
ATOM 1741 N N . GLY B 1 90 ? -0.425 19.828 -1.628 1 94.38 90 GLY B N 1
ATOM 1742 C CA . GLY B 1 90 ? -0.835 18.469 -1.35 1 94.38 90 GLY B CA 1
ATOM 1743 C C . GLY B 1 90 ? -1.479 18.297 0.014 1 94.38 90 GLY B C 1
ATOM 1744 O O . GLY B 1 90 ? -2.059 17.25 0.311 1 94.38 90 GLY B O 1
ATOM 1745 N N . ASP B 1 91 ? -1.366 19.328 0.854 1 95.44 91 ASP B N 1
ATOM 1746 C CA . ASP B 1 91 ? -1.979 19.234 2.176 1 95.44 91 ASP B CA 1
ATOM 1747 C C . ASP B 1 91 ? -3.498 19.125 2.07 1 95.44 91 ASP B C 1
ATOM 1749 O O . ASP B 1 91 ? -4.102 19.656 1.141 1 95.44 91 ASP B O 1
ATOM 1753 N N . THR B 1 92 ? -3.998 18.406 3.006 1 93.31 92 THR B N 1
ATOM 1754 C CA . THR B 1 92 ? -5.441 18.391 3.217 1 93.31 92 THR B CA 1
ATOM 1755 C C . THR B 1 92 ? -5.812 19.219 4.441 1 93.31 92 THR B C 1
ATOM 1757 O O . THR B 1 92 ? -5.176 19.109 5.492 1 93.31 92 THR B O 1
ATOM 1760 N N . ILE B 1 93 ? -6.801 20.062 4.281 1 93.12 93 ILE B N 1
ATOM 1761 C CA . ILE B 1 93 ? -7.277 20.891 5.383 1 93.12 93 ILE B CA 1
ATOM 1762 C C . ILE B 1 93 ? -8.703 20.484 5.746 1 93.12 93 ILE B C 1
ATOM 1764 O O . ILE B 1 93 ? -9.609 20.562 4.91 1 93.12 93 ILE B O 1
ATOM 1768 N N . LEU B 1 94 ? -8.859 20.109 6.898 1 92.19 94 LEU B N 1
ATOM 1769 C CA . LEU B 1 94 ? -10.172 19.75 7.422 1 92.19 94 LEU B CA 1
ATOM 1770 C C . LEU B 1 94 ? -10.828 20.953 8.102 1 92.19 94 LEU B C 1
ATOM 1772 O O . LEU B 1 94 ? -10.258 21.516 9.039 1 92.19 94 LEU B O 1
ATOM 1776 N N . ILE B 1 95 ? -11.93 21.312 7.621 1 89.88 95 ILE B N 1
ATOM 1777 C CA . ILE B 1 95 ? -12.688 22.406 8.234 1 89.88 95 ILE B CA 1
ATOM 1778 C C . ILE B 1 95 ? -13.703 21.828 9.227 1 89.88 95 ILE B C 1
ATOM 1780 O O . ILE B 1 95 ? -14.609 21.094 8.836 1 89.88 95 ILE B O 1
ATOM 1784 N N . ALA B 1 96 ? -13.469 22.078 10.461 1 83.44 96 ALA B N 1
ATOM 1785 C CA . ALA B 1 96 ? -14.336 21.578 11.523 1 83.44 96 ALA B CA 1
ATOM 1786 C C . ALA B 1 96 ? -15.773 22.031 11.328 1 83.44 96 ALA B C 1
ATOM 1788 O O . ALA B 1 96 ? -16.016 23.109 10.781 1 83.44 96 ALA B O 1
ATOM 1789 N N . ALA B 1 97 ? -16.594 21.078 11.836 1 75.5 97 ALA B N 1
ATOM 1790 C CA . ALA B 1 97 ? -18.016 21.422 11.781 1 75.5 97 ALA B CA 1
ATOM 1791 C C . ALA B 1 97 ? -18.359 22.484 12.812 1 75.5 97 ALA B C 1
ATOM 1793 O O . ALA B 1 97 ? -17.641 22.656 13.797 1 75.5 97 ALA B O 1
ATOM 1794 N N . GLY B 1 98 ? -19.453 23.281 12.633 1 68.31 98 GLY B N 1
ATOM 1795 C CA . GLY B 1 98 ? -20.125 24.047 13.68 1 68.31 98 GLY B CA 1
ATOM 1796 C C . GLY B 1 98 ? -19.797 25.531 13.633 1 68.31 98 GLY B C 1
ATOM 1797 O O . GLY B 1 98 ? -20.328 26.312 14.422 1 68.31 98 GLY B O 1
ATOM 1798 N N . GLY B 1 99 ? -19.203 25.906 12.648 1 67.56 99 GLY B N 1
ATOM 1799 C CA . GLY B 1 99 ? -19 27.344 12.664 1 67.56 99 GLY B CA 1
ATOM 1800 C C . GLY B 1 99 ? -19 27.953 11.273 1 67.56 99 GLY B C 1
ATOM 1801 O O . GLY B 1 99 ? -19.078 27.25 10.273 1 67.56 99 GLY B O 1
ATOM 1802 N N . MET B 1 100 ? -19.516 29.188 11.383 1 72.06 100 MET B N 1
ATOM 1803 C CA . MET B 1 100 ? -19.391 29.969 10.148 1 72.06 100 MET B CA 1
ATOM 1804 C C . MET B 1 100 ? -17.938 30.297 9.859 1 72.06 100 MET B C 1
ATOM 1806 O O . MET B 1 100 ? -17.234 30.828 10.719 1 72.06 100 MET B O 1
ATOM 1810 N N . HIS B 1 101 ? -17.375 29.688 8.914 1 76.25 101 HIS B N 1
ATOM 1811 C CA . HIS B 1 101 ? -16.031 30.047 8.492 1 76.25 101 HIS B CA 1
ATOM 1812 C C . HIS B 1 101 ? -16.062 31.109 7.402 1 76.25 101 HIS B C 1
ATOM 1814 O O . HIS B 1 101 ? -16.656 30.922 6.348 1 76.25 101 HIS B O 1
ATOM 1820 N N . LEU B 1 102 ? -15.805 32.281 7.859 1 71.56 102 LEU B N 1
ATOM 1821 C CA . LEU B 1 102 ? -15.789 33.406 6.91 1 71.56 102 LEU B CA 1
ATOM 1822 C C . LEU B 1 102 ? -14.484 33.438 6.117 1 71.56 102 LEU B C 1
ATOM 1824 O O . LEU B 1 102 ? -13.406 33.281 6.691 1 71.56 102 LEU B O 1
ATOM 1828 N N . ALA B 1 103 ? -14.422 33.219 4.867 1 72.94 103 ALA B N 1
ATOM 1829 C CA . ALA B 1 103 ? -13.266 33.438 3.998 1 72.94 103 ALA B CA 1
ATOM 1830 C C . ALA B 1 103 ? -13.617 34.344 2.824 1 72.94 103 ALA B C 1
ATOM 1832 O O . ALA B 1 103 ? -14.641 34.125 2.162 1 72.94 103 ALA B O 1
ATOM 1833 N N . SER B 1 104 ? -12.977 35.531 2.92 1 79.12 104 SER B N 1
ATOM 1834 C CA . SER B 1 104 ? -13.195 36.438 1.801 1 79.12 104 SER B CA 1
ATOM 1835 C C . SER B 1 104 ? -11.922 36.594 0.98 1 79.12 104 SER B C 1
ATOM 1837 O O . SER B 1 104 ? -10.82 36.656 1.536 1 79.12 104 SER B O 1
ATOM 1839 N N . ASN B 1 105 ? -12 36.562 -0.229 1 82.25 105 ASN B N 1
ATOM 1840 C CA . ASN B 1 105 ? -10.938 36.844 -1.187 1 82.25 105 ASN B CA 1
ATOM 1841 C C . ASN B 1 105 ? -9.742 35.906 -0.982 1 82.25 105 ASN B C 1
ATOM 1843 O O . ASN B 1 105 ? -8.594 36.375 -0.936 1 82.25 105 ASN B O 1
ATOM 1847 N N . ILE B 1 106 ? -9.961 34.75 -0.67 1 83.94 106 ILE B N 1
ATOM 1848 C CA . ILE B 1 106 ? -8.859 33.812 -0.472 1 83.94 106 ILE B CA 1
ATOM 1849 C C . ILE B 1 106 ? -8.359 33.281 -1.824 1 83.94 106 ILE B C 1
ATOM 1851 O O . ILE B 1 106 ? -9.156 32.844 -2.658 1 83.94 106 ILE B O 1
ATOM 1855 N N . GLN B 1 107 ? -7.164 33.531 -2.107 1 86.44 107 GLN B N 1
ATOM 1856 C CA . GLN B 1 107 ? -6.539 33 -3.318 1 86.44 107 GLN B CA 1
ATOM 1857 C C . GLN B 1 107 ? -5.652 31.797 -3.004 1 86.44 107 GLN B C 1
ATOM 1859 O O . GLN B 1 107 ? -4.68 31.922 -2.254 1 86.44 107 GLN B O 1
ATOM 1864 N N . ILE B 1 108 ? -5.98 30.672 -3.447 1 89.06 108 ILE B N 1
ATOM 1865 C CA . ILE B 1 108 ? -5.184 29.469 -3.27 1 89.06 108 ILE B CA 1
ATOM 1866 C C . ILE B 1 108 ? -4.332 29.219 -4.516 1 89.06 108 ILE B C 1
ATOM 1868 O O . ILE B 1 108 ? -4.863 28.953 -5.594 1 89.06 108 ILE B O 1
ATOM 1872 N N . LYS B 1 109 ? -3.045 29.266 -4.352 1 91.88 109 LYS B N 1
ATOM 1873 C CA . LYS B 1 109 ? -2.131 29.203 -5.488 1 91.88 109 LYS B CA 1
ATOM 1874 C C . LYS B 1 109 ? -1.397 27.875 -5.527 1 91.88 109 LYS B C 1
ATOM 1876 O O . LYS B 1 109 ? -0.431 27.703 -6.273 1 91.88 109 LYS B O 1
ATOM 1881 N N . LYS B 1 110 ? -1.736 27 -4.562 1 92.44 110 LYS B N 1
ATOM 1882 C CA . LYS B 1 110 ? -1.15 25.672 -4.52 1 92.44 110 LYS B CA 1
ATOM 1883 C C . LYS B 1 110 ? -2.232 24.594 -4.398 1 92.44 110 LYS B C 1
ATOM 1885 O O . LYS B 1 110 ? -3.34 24.875 -3.939 1 92.44 110 LYS B O 1
ATOM 1890 N N . PRO B 1 111 ? -1.933 23.422 -4.98 1 91.94 111 PRO B N 1
ATOM 1891 C CA . PRO B 1 111 ? -2.945 22.359 -4.887 1 91.94 111 PRO B CA 1
ATOM 1892 C C . PRO B 1 111 ? -3.201 21.922 -3.447 1 91.94 111 PRO B C 1
ATOM 1894 O O . PRO B 1 111 ? -2.268 21.531 -2.744 1 91.94 111 PRO B O 1
ATOM 1897 N N . LEU B 1 112 ? -4.41 22.062 -3.039 1 93.94 112 LEU B N 1
ATOM 1898 C CA . LEU B 1 112 ? -4.852 21.641 -1.711 1 93.94 112 LEU B CA 1
ATOM 1899 C C . LEU B 1 112 ? -6.172 20.891 -1.787 1 93.94 112 LEU B C 1
ATOM 1901 O O . LEU B 1 112 ? -6.883 20.969 -2.791 1 93.94 112 LEU B O 1
ATOM 1905 N N . CYS B 1 113 ? -6.391 20.062 -0.781 1 91.75 113 CYS B N 1
ATOM 1906 C CA . CYS B 1 113 ? -7.703 19.438 -0.605 1 91.75 113 CYS B CA 1
ATOM 1907 C C . CYS B 1 113 ? -8.406 20 0.623 1 91.75 113 CYS B C 1
ATOM 1909 O O . CYS B 1 113 ? -7.824 20.078 1.704 1 91.75 113 CYS B O 1
ATOM 1911 N N . LEU B 1 114 ? -9.625 20.562 0.453 1 90 114 LEU B N 1
ATOM 1912 C CA . LEU B 1 114 ? -10.445 21.031 1.562 1 90 114 LEU B CA 1
ATOM 1913 C C . LEU B 1 114 ? -11.594 20.078 1.844 1 90 114 LEU B C 1
ATOM 1915 O O . LEU B 1 114 ? -12.367 19.75 0.941 1 90 114 LEU B O 1
ATOM 1919 N N . ILE B 1 115 ? -11.586 19.594 2.891 1 88.31 115 ILE B N 1
ATOM 1920 C CA . ILE B 1 115 ? -12.648 18.656 3.236 1 88.31 115 ILE B CA 1
ATOM 1921 C C . ILE B 1 115 ? -13.484 19.234 4.383 1 88.31 115 ILE B C 1
ATOM 1923 O O . ILE B 1 115 ? -12.938 19.734 5.367 1 88.31 115 ILE B O 1
ATOM 1927 N N . GLY B 1 116 ? -14.719 19.234 4.051 1 82.31 116 GLY B N 1
ATOM 1928 C CA . GLY B 1 116 ? -15.656 19.594 5.102 1 82.31 116 GLY B CA 1
ATOM 1929 C C . GLY B 1 116 ? -16.188 18.391 5.863 1 82.31 116 GLY B C 1
ATOM 1930 O O . GLY B 1 116 ? -16.438 17.344 5.273 1 82.31 116 GLY B O 1
ATOM 1931 N N . GLY B 1 117 ? -16.172 18.359 6.98 1 68.56 117 GLY B N 1
ATOM 1932 C CA . GLY B 1 117 ? -16.844 17.328 7.762 1 68.56 117 GLY B CA 1
ATOM 1933 C C . GLY B 1 117 ? -16.016 16.062 7.914 1 68.56 117 GLY B C 1
ATOM 1934 O O . GLY B 1 117 ? -14.812 16.062 7.617 1 68.56 117 GLY B O 1
ATOM 1935 N N . ALA B 1 118 ? -16.484 14.922 8.523 1 57.53 118 ALA B N 1
ATOM 1936 C CA . ALA B 1 118 ? -15.82 13.734 9.047 1 57.53 118 ALA B CA 1
ATOM 1937 C C . ALA B 1 118 ? -15.492 12.75 7.926 1 57.53 118 ALA B C 1
ATOM 1939 O O . ALA B 1 118 ? -15.297 11.562 8.172 1 57.53 118 ALA B O 1
ATOM 1940 N N . HIS B 1 119 ? -15.547 13.055 6.73 1 55.34 119 HIS B N 1
ATOM 1941 C CA . HIS B 1 119 ? -15.352 11.898 5.867 1 55.34 119 HIS B CA 1
ATOM 1942 C C . HIS B 1 119 ? -13.875 11.516 5.785 1 55.34 119 HIS B C 1
ATOM 1944 O O . HIS B 1 119 ? -13.086 12.211 5.145 1 55.34 119 HIS B O 1
ATOM 1950 N N . TRP B 1 120 ? -13.406 10.703 6.668 1 52.25 120 TRP B N 1
ATOM 1951 C CA . TRP B 1 120 ? -12.031 10.305 6.965 1 52.25 120 TRP B CA 1
ATOM 1952 C C . TRP B 1 120 ? -11.469 9.43 5.848 1 52.25 120 TRP B C 1
ATOM 1954 O O . TRP B 1 120 ? -10.266 9.438 5.594 1 52.25 120 TRP B O 1
ATOM 1964 N N . ASN B 1 121 ? -12.312 8.562 5.227 1 51.41 121 ASN B N 1
ATOM 1965 C CA . ASN B 1 121 ? -11.688 7.43 4.559 1 51.41 121 ASN B CA 1
ATOM 1966 C C . ASN B 1 121 ? -11.016 7.848 3.254 1 51.41 121 ASN B C 1
ATOM 1968 O O . ASN B 1 121 ? -10.68 7 2.426 1 51.41 121 ASN B O 1
ATOM 1972 N N . TYR B 1 122 ? -10.945 9.211 3.008 1 48.5 122 TYR B N 1
ATOM 1973 C CA . TYR B 1 122 ? -10.5 9.57 1.665 1 48.5 122 TYR B CA 1
ATOM 1974 C C . TYR B 1 122 ? -8.984 9.711 1.611 1 48.5 122 TYR B C 1
ATOM 1976 O O . TYR B 1 122 ? -8.422 10.633 2.205 1 48.5 122 TYR B O 1
ATOM 1984 N N . CYS B 1 123 ? -8.219 8.617 1.341 1 56.84 123 CYS B N 1
ATOM 1985 C CA . CYS B 1 123 ? -6.91 8.953 0.78 1 56.84 123 CYS B CA 1
ATOM 1986 C C . CYS B 1 123 ? -7.059 9.648 -0.567 1 56.84 123 CYS B C 1
ATOM 1988 O O . CYS B 1 123 ? -7.77 9.164 -1.447 1 56.84 123 CYS B O 1
ATOM 1990 N N . PRO B 1 124 ? -6.711 10.992 -0.696 1 52.12 124 PRO B N 1
ATOM 1991 C CA . PRO B 1 124 ? -6.852 11.633 -2.006 1 52.12 124 PRO B CA 1
ATOM 1992 C C . PRO B 1 124 ? -6.363 10.75 -3.15 1 52.12 124 PRO B C 1
ATOM 1994 O O . PRO B 1 124 ? -5.418 9.969 -2.977 1 52.12 124 PRO B O 1
ATOM 1997 N N . PRO B 1 125 ? -7.262 10.641 -4.133 1 46.97 125 PRO B N 1
ATOM 1998 C CA . PRO B 1 125 ? -6.844 9.82 -5.266 1 46.97 125 PRO B CA 1
ATOM 1999 C C . PRO B 1 125 ? -5.461 10.195 -5.797 1 46.97 125 PRO B C 1
ATOM 2001 O O . PRO B 1 125 ? -5.039 11.352 -5.664 1 46.97 125 PRO B O 1
ATOM 2004 N N . ALA B 1 126 ? -4.609 9.156 -6.059 1 48.22 126 ALA B N 1
ATOM 2005 C CA . ALA B 1 126 ? -3.283 9.242 -6.664 1 48.22 126 ALA B CA 1
ATOM 2006 C C . ALA B 1 126 ? -3.258 10.273 -7.785 1 48.22 126 ALA B C 1
ATOM 2008 O O . ALA B 1 126 ? -2.186 10.664 -8.258 1 48.22 126 ALA B O 1
ATOM 2009 N N . ASN B 1 127 ? -4.32 10.625 -8.25 1 43.41 127 ASN B N 1
ATOM 2010 C CA . ASN B 1 127 ? -4.27 11.453 -9.461 1 43.41 127 ASN B CA 1
ATOM 2011 C C . ASN B 1 127 ? -3.898 12.898 -9.133 1 43.41 127 ASN B C 1
ATOM 2013 O O . ASN B 1 127 ? -4.418 13.828 -9.75 1 43.41 127 ASN B O 1
ATOM 2017 N N . TRP B 1 128 ? -3.371 13.133 -8.133 1 41.19 128 TRP B N 1
ATOM 2018 C CA . TRP B 1 128 ? -3.033 14.547 -7.973 1 41.19 128 TRP B CA 1
ATOM 2019 C C . TRP B 1 128 ? -2.047 14.992 -9.047 1 41.19 128 TRP B C 1
ATOM 2021 O O . TRP B 1 128 ? -1.654 16.156 -9.086 1 41.19 128 TRP B O 1
ATOM 2031 N N . GLN B 1 129 ? -1.473 14.117 -9.695 1 35.81 129 GLN B N 1
ATOM 2032 C CA . GLN B 1 129 ? -0.481 14.641 -10.633 1 35.81 129 GLN B CA 1
ATOM 2033 C C . GLN B 1 129 ? -1.143 15.453 -11.742 1 35.81 129 GLN B C 1
ATOM 2035 O O . GLN B 1 129 ? -0.47 16.188 -12.461 1 35.81 129 GLN B O 1
ATOM 2040 N N . THR B 1 130 ? -2.443 15.305 -11.953 1 28.39 130 THR B N 1
ATOM 2041 C CA . THR B 1 130 ? -2.828 16.109 -13.102 1 28.39 130 THR B CA 1
ATOM 2042 C C . THR B 1 130 ? -3.01 17.562 -12.711 1 28.39 130 THR B C 1
ATOM 2044 O O . THR B 1 130 ? -3.52 17.859 -11.625 1 28.39 130 THR B O 1
#